Protein 6YK4 (pdb70)

Organism: Rattus norvegicus (NCBI:txid10116)

B-factor: mean 12.39, std 8.02, range [4.72, 48.25]

InterPro domains:
  IPR001320 Ionotropic glutamate receptor, C-terminal [PF00060] (544-824)
  IPR001320 Ionotropic glutamate receptor, C-terminal [SM00079] (415-790)
  IPR001508 Ionotropic glutamate receptor, metazoa [PR00177] (459-487)
  IPR001508 Ionotropic glutamate receptor, metazoa [PR00177] (621-648)
  IPR001508 Ionotropic glutamate receptor, metazoa [PR00177] (813-837)
  IPR001828 Receptor, ligand binding region [PF01094] (56-380)
  IPR015683 Ionotropic glutamate receptor [PTHR18966] (45-846)
  IPR019594 Ionotropic glutamate receptor, L-glutamate and glycine-binding domain [PF10613] (414-529)
  IPR019594 Ionotropic glutamate receptor, L-glutamate and glycine-binding domain [SM00918] (425-490)
  IPR028082 Periplasmic binding protein-like I [SSF53822] (23-390)

GO terms:
  GO:0042802 identical protein binding (F, IPI)
  GO:0005515 protein binding (F, IPI)
  GO:0032279 asymmetric synapse (C, IDA)
  GO:0043025 neuronal cell body (C, IDA)
  GO:0014069 postsynaptic density (C, IDA)
  GO:0030425 dendrite (C, IDA)
  GO:0001540 amyloid-beta binding (F, IPI)
  GO:0099094 ligand-gated monoatomic cation channel activity (F, IDA)
  GO:0004970 glutamate-gated receptor activity (F, IDA)
  GO:0004971 AMPA glutamate receptor activity (F, IDA)
  GO:0005230 extracellular ligand-gated monoatomic ion channel activity (F, IDA)
  GO:0005886 plasma membrane (C, IDA)
  GO:0032281 AMPA glutamate receptor complex (C, IDA)
  GO:0015277 kainate selective glutamate receptor activity (F, IDA)
  GO:0051262 protein tetramerization (P, IDA)
  GO:0022849 glutamate-gated calcium ion channel activity (F, IDA)
  GO:0098793 presynapse (C, IDA)
  GO:0106033 spine synapse (C, IDA)
  GO:0032590 dendrite membrane (C, IDA)
  GO:0032839 dendrite cytoplasm (C, IDA)

Secondary structure (DSSP, 8-state):
-----EEEEE--BTTTBEE-TTGGG--GGGGEESHHHHHHHHHHHHHT--EEEEE-TT-----B-TTT--B-HHHHHHHTTS-SEE-SS-B--HHHHTTEEEPSPSEEE-EEEEEETT-S--SHHHHHT-SSSEEE-BSSSHHHHHHHH--SHHHHHHHHHHHH-SS---BSSHHHHHHHHHHTTTSEEEEEEHHHHHHHHTSTT--EEEES--S--EEE--EEETT-THHHHHHHHHHHHHHTTHHHHHHHHHHTTT-SS--

Sequence (263 aa):
GANKTVVVTTIILEESPYYVMMMMKKNHEMLEGNERYEGYCVDLAAEEIIAKHHCGFKYKLTIVGDGKKYGARRDADTKIWNGMVGELVYGKADIAIAPLTITLLVREEVIIDFSKKPPFMMSSLLGISIMIKKKGTPIESAEDLSKQTEIAYGTLDSGSTKEEFFRRSKIIAVVFDKMWTYMMRSAEPSVFVRTTAEEGVARVRKKSKGKYAYLLLESTTMNEYIEEQRKPCDTMMKVGGNLDSSKGYGIATPKGSSSLGNAVVNLAVLKKLNEQGLLDKLLKNKWWYDKGECGS

Nearest PDB structures (foldseek):
  2anj-assembly1_A-2  TM=1.000E+00  e=9.556E-56  Rattus norvegicus
  1mqh-assembly1_A-2  TM=9.993E-01  e=1.882E-55  Rattus norvegicus
  6hcc-assembly1_A  TM=9.899E-01  e=7.944E-56  Rattus norvegicus
  5jei-assembly1_A  TM=9.919E-01  e=1.081E-55  Rattus norvegicus
  3b6w-assembly2_B  TM=9.845E-01  e=3.706E-55  Rattus norvegicus

Radius of gyration: 18.83 Å; Cα contacts (8 Å, |Δi|>4): 538; chains: 1; bounding box: 51×46×57 Å

Structure (mmCIF, N/CA/C/O backbone):
data_6YK4
#
_entry.id   6YK4
#
_cell.length_a   59.213
_cell.length_b   96.542
_cell.length_c   48.543
_cell.angle_alpha   90.000
_cell.angle_beta   90.000
_cell.angle_gamma   90.000
#
_symmetry.space_group_name_H-M   'P 21 21 2'
#
loop_
_entity.id
_entity.type
_entity.pdbx_description
1 polymer 'Glutamate receptor 2,Glutamate receptor 2'
2 non-polymer 'SULFATE ION'
3 non-polymer GLYCEROL
4 non-polymer 'LITHIUM ION'
5 non-polymer '(2~{S})-2-azanyl-3-[6-methyl-2,4-bis(oxidanylidene)-5,7-dihydropyrrolo[3,4-d]pyrimidin-1-yl]propanoic acid'
6 non-polymer 'CHLORIDE ION'
7 water water
#
loop_
_atom_site.group_PDB
_atom_site.id
_atom_site.type_symbol
_atom_site.label_atom_id
_atom_site.label_alt_id
_atom_site.label_comp_id
_atom_site.label_asym_id
_atom_site.label_entity_id
_atom_site.label_seq_id
_atom_site.pdbx_PDB_ins_code
_atom_site.Cartn_x
_atom_site.Cartn_y
_atom_site.Cartn_z
_atom_site.occupancy
_atom_site.B_iso_or_equiv
_atom_site.auth_seq_id
_atom_site.auth_comp_id
_atom_site.auth_asym_id
_atom_site.auth_atom_id
_atom_site.pdbx_PDB_model_num
ATOM 1 N N . GLY A 1 1 ? -12.095 -0.827 -55.268 1.00 21.71 1 GLY A N 1
ATOM 2 C CA . GLY A 1 1 ? -10.677 -0.433 -55.058 1.00 19.23 1 GLY A CA 1
ATOM 3 C C . GLY A 1 1 ? -10.061 -1.105 -53.855 1.00 17.60 1 GLY A C 1
ATOM 4 O O . GLY A 1 1 ? -10.709 -1.869 -53.146 1.00 18.40 1 GLY A O 1
ATOM 5 N N . ALA A 1 2 ? -8.788 -0.813 -53.629 1.00 17.27 2 ALA A N 1
ATOM 6 C CA . ALA A 1 2 ? -8.076 -1.391 -52.505 1.00 17.55 2 ALA A CA 1
ATOM 7 C C . ALA A 1 2 ? -8.608 -0.858 -51.179 1.00 16.17 2 ALA A C 1
ATOM 8 O O . ALA A 1 2 ? -9.115 0.266 -51.082 1.00 16.31 2 ALA A O 1
ATOM 10 N N . ASN A 1 3 ? -8.460 -1.677 -50.143 1.00 17.30 3 ASN A N 1
ATOM 11 C CA . ASN A 1 3 ? -8.745 -1.232 -48.791 1.00 17.92 3 ASN A CA 1
ATOM 12 C C . ASN A 1 3 ? -7.927 0.010 -48.466 1.00 15.68 3 ASN A C 1
ATOM 13 O O . ASN A 1 3 ? -6.767 0.134 -48.879 1.00 17.32 3 ASN A O 1
ATOM 18 N N . LYS A 1 4 ? -8.521 0.909 -47.687 1.00 14.71 4 LYS A N 1
ATOM 19 C CA . LYS A 1 4 ? -7.838 2.093 -47.193 1.00 14.64 4 LYS A CA 1
ATOM 20 C C . LYS A 1 4 ? -7.931 2.138 -45.675 1.00 13.66 4 LYS A C 1
ATOM 21 O O . LYS A 1 4 ? -8.884 1.626 -45.083 1.00 16.03 4 LYS A O 1
ATOM 27 N N . THR A 1 5 ? -6.955 2.790 -45.052 1.00 11.71 5 THR A N 1
ATOM 28 C CA . THR A 1 5 ? -6.989 2.992 -43.611 1.00 10.61 5 THR A CA 1
ATOM 29 C C . THR A 1 5 ? -8.238 3.782 -43.238 1.00 9.32 5 THR A C 1
ATOM 30 O O . THR A 1 5 ? -8.562 4.796 -43.854 1.00 10.69 5 THR A O 1
ATOM 34 N N . VAL A 1 6 ? -8.930 3.312 -42.216 1.00 8.01 6 VAL A N 1
ATOM 35 C CA . VAL A 1 6 ? -10.168 3.916 -41.738 1.00 7.62 6 VAL A CA 1
ATOM 36 C C . VAL A 1 6 ? -9.825 5.092 -40.831 1.00 6.88 6 VAL A C 1
ATOM 37 O O . VAL A 1 6 ? -9.057 4.945 -39.874 1.00 7.98 6 VAL A O 1
ATOM 41 N N . VAL A 1 7 ? -10.420 6.248 -41.100 1.00 6.56 7 VAL A N 1
ATOM 42 C CA . VAL A 1 7 ? -10.209 7.442 -40.286 1.00 6.26 7 VAL A CA 1
ATOM 43 C C . VAL A 1 7 ? -11.258 7.453 -39.178 1.00 5.88 7 VAL A C 1
ATOM 44 O O . VAL A 1 7 ? -12.462 7.555 -39.442 1.00 6.27 7 VAL A O 1
ATOM 48 N N . VAL A 1 8 ? -10.799 7.339 -37.940 1.00 5.53 8 VAL A N 1
ATOM 49 C CA . VAL A 1 8 ? -11.662 7.366 -36.763 1.00 5.68 8 VAL A CA 1
ATOM 50 C C . VAL A 1 8 ? -11.612 8.768 -36.179 1.00 5.94 8 VAL A C 1
ATOM 51 O O . VAL A 1 8 ? -10.523 9.329 -36.006 1.00 7.35 8 VAL A O 1
ATOM 55 N N . THR A 1 9 ? -12.772 9.349 -35.900 1.00 5.53 9 THR A N 1
ATOM 56 C CA . THR A 1 9 ? -12.847 10.565 -35.116 1.00 5.73 9 THR A CA 1
ATOM 57 C C . THR A 1 9 ? -13.289 10.237 -33.695 1.00 5.52 9 THR A C 1
ATOM 58 O O . THR A 1 9 ? -14.168 9.394 -33.474 1.00 5.89 9 THR A O 1
ATOM 62 N N . THR A 1 10 ? -12.644 10.895 -32.740 1.00 5.40 10 THR A N 1
ATOM 63 C CA . THR A 1 10 ? -12.951 10.736 -31.328 1.00 5.79 10 THR A CA 1
ATOM 64 C C . THR A 1 10 ? -12.640 12.047 -30.619 1.00 5.82 10 THR A C 1
ATOM 65 O O . THR A 1 10 ? -12.253 13.038 -31.246 1.00 6.63 10 THR A O 1
ATOM 69 N N A ILE A 1 11 ? -12.768 12.052 -29.299 0.61 6.54 11 ILE A N 1
ATOM 70 N N B ILE A 1 11 ? -12.884 12.026 -29.307 0.39 6.43 11 ILE A N 1
ATOM 71 C CA A ILE A 1 11 ? -12.602 13.283 -28.533 0.61 6.75 11 ILE A CA 1
ATOM 72 C CA B ILE A 1 11 ? -12.661 13.154 -28.422 0.39 6.67 11 ILE A CA 1
ATOM 73 C C A ILE A 1 11 ? -11.847 12.954 -27.256 0.61 5.80 11 ILE A C 1
ATOM 74 C C B ILE A 1 11 ? -11.438 12.866 -27.553 0.39 6.33 11 ILE A C 1
ATOM 75 O O A ILE A 1 11 ? -11.983 11.872 -26.695 0.61 6.46 11 ILE A O 1
ATOM 76 O O B ILE A 1 11 ? -10.872 11.766 -27.569 0.39 7.27 11 ILE A O 1
ATOM 85 N N . LEU A 1 12 ? -11.011 13.888 -26.814 1.00 6.05 12 LEU A N 1
ATOM 86 C CA . LEU A 1 12 ? -10.167 13.694 -25.641 1.00 6.82 12 LEU A CA 1
ATOM 87 C C . LEU A 1 12 ? -11.002 13.961 -24.393 1.00 7.92 12 LEU A C 1
ATOM 88 O O . LEU A 1 12 ? -11.419 15.097 -24.148 1.00 10.94 12 LEU A O 1
ATOM 93 N N . GLU A 1 13 ? -11.243 12.925 -23.608 1.00 7.70 13 GLU A N 1
ATOM 94 C CA A GLU A 1 13 ? -12.016 13.022 -22.376 0.56 8.08 13 GLU A CA 1
ATOM 95 C CA B GLU A 1 13 ? -11.997 13.035 -22.368 0.44 8.62 13 GLU A CA 1
ATOM 96 C C . GLU A 1 13 ? -11.750 11.765 -21.572 1.00 7.72 13 GLU A C 1
ATOM 97 O O . GLU A 1 13 ? -12.021 10.668 -22.059 1.00 7.62 13 GLU A O 1
ATOM 108 N N . SER A 1 14 ? -11.246 11.903 -20.349 1.00 8.10 14 SER A N 1
ATOM 109 C CA . SER A 1 14 ? -11.023 10.741 -19.508 1.00 7.63 14 SER A CA 1
ATOM 110 C C . SER A 1 14 ? -12.365 10.164 -19.063 1.00 7.20 14 SER A C 1
ATOM 111 O O . SER A 1 14 ? -13.287 10.916 -18.758 1.00 8.53 14 SER A O 1
ATOM 114 N N . PRO A 1 15 ? -12.501 8.833 -18.968 1.00 6.52 15 PRO A N 1
ATOM 115 C CA . PRO A 1 15 ? -11.510 7.789 -19.226 1.00 6.45 15 PRO A CA 1
ATOM 116 C C . PRO A 1 15 ? -11.626 7.186 -20.637 1.00 5.97 15 PRO A C 1
ATOM 117 O O . PRO A 1 15 ? -11.111 6.106 -20.875 1.00 6.90 15 PRO A O 1
ATOM 121 N N . TYR A 1 16 ? -12.314 7.888 -21.540 1.00 5.76 16 TYR A N 1
ATOM 122 C CA A TYR A 1 16 ? -12.563 7.376 -22.887 0.56 5.71 16 TYR A CA 1
ATOM 123 C CA B TYR A 1 16 ? -12.562 7.367 -22.882 0.44 5.82 16 TYR A CA 1
ATOM 124 C C . TYR A 1 16 ? -11.323 7.440 -23.770 1.00 5.56 16 TYR A C 1
ATOM 125 O O . TYR A 1 16 ? -10.963 6.446 -24.413 1.00 5.91 16 TYR A O 1
ATOM 142 N N . VAL A 1 17 ? -10.698 8.611 -23.854 1.00 5.94 17 VAL A N 1
ATOM 143 C CA . VAL A 1 17 ? -9.512 8.825 -24.676 1.00 6.06 17 VAL A CA 1
ATOM 144 C C . VAL A 1 17 ? -8.643 9.844 -23.958 1.00 6.58 17 VAL A C 1
ATOM 145 O O . VAL A 1 17 ? -9.109 10.935 -23.612 1.00 7.41 17 VAL A O 1
ATOM 149 N N . MET A 1 18 ? -7.387 9.476 -23.733 1.00 6.73 18 MET A N 1
ATOM 150 C CA A MET A 1 18 ? -6.421 10.322 -23.060 0.59 7.59 18 MET A CA 1
ATOM 151 C CA B MET A 1 18 ? -6.420 10.314 -23.046 0.41 7.33 18 MET A CA 1
ATOM 152 C C . MET A 1 18 ? -5.084 10.150 -23.752 1.00 7.27 18 MET A C 1
ATOM 153 O O . MET A 1 18 ? -4.764 9.070 -24.238 1.00 8.51 18 MET A O 1
ATOM 162 N N . MET A 1 19 ? -4.296 11.210 -23.789 1.00 8.02 19 MET A N 1
ATOM 163 C CA A MET A 1 19 ? -2.894 11.096 -24.165 0.17 9.62 19 MET A CA 1
ATOM 164 C CA B MET A 1 19 ? -2.914 11.034 -24.213 0.83 8.60 19 MET A CA 1
ATOM 165 C C . MET A 1 19 ? -2.161 10.355 -23.062 1.00 9.39 19 MET A C 1
ATOM 166 O O . MET A 1 19 ? -2.259 10.752 -21.900 1.00 10.68 19 MET A O 1
ATOM 175 N N . LYS A 1 20 ? -1.421 9.297 -23.392 1.00 8.94 20 LYS A N 1
ATOM 176 C CA . LYS A 1 20 ? -0.630 8.610 -22.377 1.00 9.29 20 LYS A CA 1
ATOM 177 C C . LYS A 1 20 ? 0.372 9.570 -21.744 1.00 10.84 20 LYS A C 1
ATOM 178 O O . LYS A 1 20 ? 0.830 10.524 -22.375 1.00 11.55 20 LYS A O 1
ATOM 184 N N . LYS A 1 21 ? 0.743 9.291 -20.491 1.00 12.90 21 LYS A N 1
ATOM 185 C CA . LYS A 1 21 ? 1.673 10.169 -19.795 1.00 14.85 21 LYS A CA 1
ATOM 186 C C . LYS A 1 21 ? 2.948 10.336 -20.596 1.00 14.88 21 LYS A C 1
ATOM 187 O O . LYS A 1 21 ? 3.544 11.419 -20.620 1.00 16.77 21 LYS A O 1
ATOM 190 N N . ASN A 1 22 ? 3.394 9.259 -21.242 1.00 13.00 22 ASN A N 1
ATOM 191 C CA . ASN A 1 22 ? 4.615 9.270 -22.032 1.00 13.66 22 ASN A CA 1
ATOM 192 C C . ASN A 1 22 ? 4.354 9.475 -23.521 1.00 12.46 22 ASN A C 1
ATOM 193 O O . ASN A 1 22 ? 5.174 9.067 -24.349 1.00 12.78 22 ASN A O 1
ATOM 198 N N . HIS A 1 23 ? 3.267 10.167 -23.881 1.00 11.90 23 HIS A N 1
ATOM 199 C CA . HIS A 1 23 ? 2.890 10.270 -25.284 1.00 10.86 23 HIS A CA 1
ATOM 200 C C . HIS A 1 23 ? 3.967 10.892 -26.156 1.00 10.55 23 HIS A C 1
ATOM 201 O O . HIS A 1 23 ? 4.058 10.549 -27.340 1.00 10.60 23 HIS A O 1
ATOM 208 N N . GLU A 1 24 ? 4.778 11.808 -25.619 1.00 11.80 24 GLU A N 1
ATOM 209 C CA . GLU A 1 24 ? 5.778 12.467 -26.450 1.00 13.64 24 GLU A CA 1
ATOM 210 C C . GLU A 1 24 ? 6.804 11.484 -27.000 1.00 12.37 24 GLU A C 1
ATOM 211 O O . GLU A 1 24 ? 7.439 11.771 -28.023 1.00 14.00 24 GLU A O 1
ATOM 217 N N . MET A 1 25 ? 7.000 10.345 -26.326 1.00 12.01 25 MET A N 1
ATOM 218 C CA . MET A 1 25 ? 7.915 9.308 -26.776 1.00 12.72 25 MET A CA 1
ATOM 219 C C . MET A 1 25 ? 7.318 8.416 -27.846 1.00 10.30 25 MET A C 1
ATOM 220 O O . MET A 1 25 ? 8.053 7.628 -28.444 1.00 11.47 25 MET A O 1
ATOM 225 N N . LEU A 1 26 ? 6.013 8.502 -28.064 1.00 9.45 26 LEU A N 1
ATOM 226 C CA . LEU A 1 26 ? 5.257 7.540 -28.848 1.00 8.95 26 LEU A CA 1
ATOM 227 C C . LEU A 1 26 ? 4.803 8.180 -30.151 1.00 8.73 26 LEU A C 1
ATOM 228 O O . LEU A 1 26 ? 4.960 9.378 -30.362 1.00 11.32 26 LEU A O 1
ATOM 233 N N . GLU A 1 27 ? 4.206 7.370 -31.023 1.00 10.06 27 GLU A N 1
ATOM 234 C CA . GLU A 1 27 ? 3.626 7.907 -32.250 1.00 10.12 27 GLU A CA 1
ATOM 235 C C . GLU A 1 27 ? 2.359 7.140 -32.641 1.00 8.97 27 GLU A C 1
ATOM 236 O O . GLU A 1 27 ? 2.103 6.016 -32.204 1.00 10.38 27 GLU A O 1
ATOM 242 N N . GLY A 1 28 ? 1.553 7.785 -33.470 1.00 8.15 28 GLY A N 1
ATOM 243 C CA . GLY A 1 28 ? 0.375 7.146 -34.013 1.00 8.02 28 GLY A CA 1
ATOM 244 C C . GLY A 1 28 ? -0.667 6.828 -32.954 1.00 7.22 28 GLY A C 1
ATOM 245 O O . GLY A 1 28 ? -0.825 7.524 -31.946 1.00 7.20 28 GLY A O 1
ATOM 246 N N . ASN A 1 29 ? -1.396 5.744 -33.191 1.00 7.09 29 ASN A N 1
ATOM 247 C CA . ASN A 1 29 ? -2.478 5.391 -32.281 1.00 6.77 29 ASN A CA 1
ATOM 248 C C . ASN A 1 29 ? -1.974 5.089 -30.882 1.00 7.40 29 ASN A C 1
ATOM 249 O O . ASN A 1 29 ? -2.718 5.236 -29.908 1.00 8.38 29 ASN A O 1
ATOM 254 N N . GLU A 1 30 ? -0.717 4.664 -30.765 1.00 7.33 30 GLU A N 1
ATOM 255 C CA . GLU A 1 30 ? -0.127 4.297 -29.488 1.00 8.31 30 GLU A CA 1
ATOM 256 C C . GLU A 1 30 ? 0.032 5.475 -28.542 1.00 6.78 30 GLU A C 1
ATOM 257 O O . GLU A 1 30 ? 0.284 5.245 -27.358 1.00 7.96 30 GLU A O 1
ATOM 263 N N . ARG A 1 31 ? -0.126 6.717 -29.013 1.00 6.51 31 ARG A N 1
ATOM 264 C CA . ARG A 1 31 ? -0.076 7.857 -28.117 1.00 6.67 31 ARG A CA 1
ATOM 265 C C . ARG A 1 31 ? -1.245 7.890 -27.143 1.00 6.67 31 ARG A C 1
ATOM 266 O O . ARG A 1 31 ? -1.157 8.575 -26.124 1.00 7.87 31 ARG A O 1
ATOM 274 N N . TYR A 1 32 ? -2.349 7.214 -27.460 1.00 6.45 32 TYR A N 1
ATOM 275 C CA . TYR A 1 32 ? -3.604 7.358 -26.739 1.00 6.50 32 TYR A CA 1
ATOM 276 C C . TYR A 1 32 ? -3.928 6.102 -25.944 1.00 6.49 32 TYR A C 1
ATOM 277 O O . TYR A 1 32 ? -3.515 4.996 -26.294 1.00 6.98 32 TYR A O 1
ATOM 286 N N . GLU A 1 33 ? -4.712 6.284 -24.886 1.00 6.37 33 GLU A N 1
ATOM 287 C CA . GLU A 1 33 ? -5.224 5.174 -24.099 1.00 6.78 33 GLU A CA 1
ATOM 288 C C . GLU A 1 33 ? -6.628 5.513 -23.618 1.00 6.13 33 GLU A C 1
ATOM 289 O O . GLU A 1 33 ? -7.036 6.672 -23.599 1.00 7.54 33 GLU A O 1
ATOM 295 N N . GLY A 1 34 ? -7.358 4.483 -23.202 1.00 6.05 34 GLY A N 1
ATOM 296 C CA . GLY A 1 34 ? -8.666 4.656 -22.612 1.00 6.12 34 GLY A CA 1
ATOM 297 C C . GLY A 1 34 ? -9.686 3.670 -23.136 1.00 5.54 34 GLY A C 1
ATOM 298 O O . GLY A 1 34 ? -9.407 2.852 -24.018 1.00 5.80 34 GLY A O 1
ATOM 299 N N . TYR A 1 35 ? -10.901 3.788 -22.608 1.00 5.42 35 TYR A N 1
ATOM 300 C CA . TYR A 1 35 ? -11.990 2.893 -22.973 1.00 5.43 35 TYR A CA 1
ATOM 301 C C . TYR A 1 35 ? -12.241 2.891 -24.475 1.00 5.33 35 TYR A C 1
ATOM 302 O O . TYR A 1 35 ? -12.377 1.823 -25.081 1.00 5.73 35 TYR A O 1
ATOM 311 N N . CYS A 1 36 ? -12.374 4.078 -25.084 1.00 5.57 36 CYS A N 1
ATOM 312 C CA . CYS A 1 36 ? -12.689 4.130 -26.510 1.00 5.73 36 CYS A CA 1
ATOM 313 C C . CYS A 1 36 ? -11.503 3.729 -27.378 1.00 5.92 36 CYS A C 1
ATOM 314 O O . CYS A 1 36 ? -11.691 3.239 -28.498 1.00 6.13 36 CYS A O 1
ATOM 317 N N . VAL A 1 37 ? -10.283 3.948 -26.888 1.00 5.95 37 VAL A N 1
ATOM 318 C CA . VAL A 1 37 ? -9.087 3.471 -27.582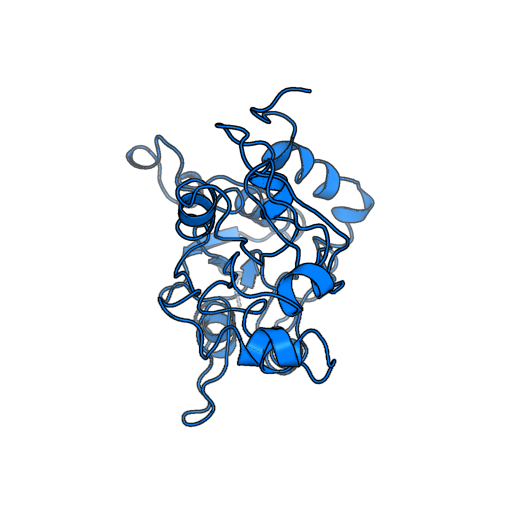 1.00 6.09 37 VAL A CA 1
ATOM 319 C C . VAL A 1 37 ? -9.094 1.952 -27.639 1.00 5.72 37 VAL A C 1
ATOM 320 O O . VAL A 1 37 ? -8.870 1.337 -28.692 1.00 6.48 37 VAL A O 1
ATOM 324 N N . ASP A 1 38 ? -9.387 1.322 -26.504 1.00 5.93 38 ASP A N 1
ATOM 325 C CA . ASP A 1 38 ? -9.465 -0.130 -26.462 1.00 5.93 38 ASP A CA 1
ATOM 326 C C . ASP A 1 38 ? -10.633 -0.644 -27.303 1.00 6.18 38 ASP A C 1
ATOM 327 O O . ASP A 1 38 ? -10.511 -1.668 -27.985 1.00 6.61 38 ASP A O 1
ATOM 332 N N . LEU A 1 39 ? -11.775 0.044 -27.258 1.00 5.82 39 LEU A N 1
ATOM 333 C CA . LEU A 1 39 ? -12.935 -0.363 -28.047 1.00 5.87 39 LEU A CA 1
ATOM 334 C C . LEU A 1 39 ? -12.633 -0.276 -29.537 1.00 6.22 39 LEU A C 1
ATOM 335 O O . LEU A 1 39 ? -12.958 -1.192 -30.301 1.00 6.38 39 LEU A O 1
ATOM 340 N N . ALA A 1 40 ? -11.994 0.814 -29.967 1.00 5.90 40 ALA A N 1
ATOM 341 C CA . ALA A 1 40 ? -11.621 0.947 -31.373 1.00 6.19 40 ALA A CA 1
ATOM 342 C C . ALA A 1 40 ? -10.757 -0.223 -31.819 1.00 6.28 40 ALA A C 1
ATOM 343 O O . ALA A 1 40 ? -10.962 -0.786 -32.902 1.00 6.84 40 ALA A O 1
ATOM 345 N N . ALA A 1 41 ? -9.776 -0.593 -30.998 1.00 6.27 41 ALA A N 1
ATOM 346 C CA . ALA A 1 41 ? -8.890 -1.693 -31.353 1.00 6.77 41 ALA A CA 1
ATOM 347 C C . ALA A 1 41 ? -9.652 -3.010 -31.446 1.00 7.09 41 ALA A C 1
ATOM 348 O O . ALA A 1 41 ? -9.392 -3.820 -32.345 1.00 8.07 41 ALA A O 1
ATOM 350 N N A GLU A 1 42 ? -10.588 -3.251 -30.531 0.49 7.17 42 GLU A N 1
ATOM 351 N N B GLU A 1 42 ? -10.611 -3.234 -30.529 0.51 7.17 42 GLU A N 1
ATOM 352 C CA A GLU A 1 42 ? -11.367 -4.481 -30.596 0.49 7.97 42 GLU A CA 1
ATOM 353 C CA B GLU A 1 42 ? -11.386 -4.476 -30.532 0.51 7.90 42 GLU A CA 1
ATOM 354 C C A GLU A 1 42 ? -12.225 -4.512 -31.846 0.49 8.42 42 GLU A C 1
ATOM 355 C C B GLU A 1 42 ? -12.317 -4.543 -31.744 0.51 8.54 42 GLU A C 1
ATOM 356 O O A GLU A 1 42 ? -12.293 -5.525 -32.552 0.49 9.98 42 GLU A O 1
ATOM 357 O O B GLU A 1 42 ? -12.508 -5.613 -32.332 0.51 9.36 42 GLU A O 1
ATOM 368 N N . ILE A 1 43 ? -12.914 -3.411 -32.125 1.00 7.70 43 ILE A N 1
ATOM 369 C CA A ILE A 1 43 ? -13.753 -3.359 -33.315 0.74 8.44 43 ILE A CA 1
ATOM 370 C CA B ILE A 1 43 ? -13.754 -3.363 -33.316 0.26 8.56 43 ILE A CA 1
ATOM 371 C C . ILE A 1 43 ? -12.922 -3.616 -34.569 1.00 8.77 43 ILE A C 1
ATOM 372 O O . ILE A 1 43 ? -13.316 -4.397 -35.442 1.00 9.78 43 ILE A O 1
ATOM 381 N N . ALA A 1 44 ? -11.766 -2.949 -34.682 1.00 8.23 44 ALA A N 1
ATOM 382 C CA . ALA A 1 44 ? -10.906 -3.118 -35.850 1.00 8.63 44 ALA A CA 1
ATOM 383 C C . ALA A 1 44 ? -10.415 -4.548 -35.971 1.00 8.75 44 ALA A C 1
ATOM 384 O O . ALA A 1 44 ? -10.284 -5.074 -37.081 1.00 10.04 44 ALA A O 1
ATOM 386 N N . LYS A 1 45 ? -10.108 -5.181 -34.839 1.00 8.90 45 LYS A N 1
ATOM 387 C CA . LYS A 1 45 ? -9.642 -6.559 -34.851 1.00 9.60 45 LYS A CA 1
ATOM 388 C C . LYS A 1 45 ? -10.737 -7.473 -35.376 1.00 10.68 45 LYS A C 1
ATOM 389 O O . LYS A 1 45 ? -10.496 -8.338 -36.230 1.00 12.18 45 LYS A O 1
ATOM 395 N N . HIS A 1 46 ? -11.960 -7.273 -34.904 1.00 10.59 46 HIS A N 1
ATOM 396 C CA A HIS A 1 46 ? -13.061 -8.119 -35.342 0.49 11.17 46 HIS A CA 1
ATOM 397 C CA B HIS A 1 46 ? -13.049 -8.135 -35.338 0.51 12.00 46 HIS A CA 1
ATOM 398 C C . HIS A 1 46 ? -13.384 -7.915 -36.809 1.00 11.91 46 HIS A C 1
ATOM 399 O O . HIS A 1 46 ? -13.663 -8.877 -37.525 1.00 15.25 46 HIS A O 1
ATOM 412 N N . CYS A 1 47 ? -13.339 -6.668 -37.278 1.00 11.54 47 CYS A N 1
ATOM 413 C CA . CYS A 1 47 ? -13.735 -6.338 -38.641 1.00 12.08 47 CYS A CA 1
ATOM 414 C C . CYS A 1 47 ? -12.600 -6.463 -39.646 1.00 12.99 47 CYS A C 1
ATOM 415 O O . CYS A 1 47 ? -12.863 -6.517 -40.853 1.00 15.79 47 CYS A O 1
ATOM 418 N N . GLY A 1 48 ? -11.355 -6.518 -39.187 1.00 12.19 48 GLY A N 1
ATOM 419 C CA . GLY A 1 48 ? -10.221 -6.655 -40.074 1.00 12.84 48 GLY A CA 1
ATOM 420 C C . GLY A 1 48 ? -9.832 -5.407 -40.832 1.00 12.41 48 GLY A C 1
ATOM 421 O O . GLY A 1 48 ? -9.445 -5.499 -41.998 1.00 16.86 48 GLY A O 1
ATOM 422 N N . PHE A 1 49 ? -9.871 -4.241 -40.200 1.00 10.15 49 PHE A N 1
ATOM 423 C CA . PHE A 1 49 ? -9.390 -3.031 -40.846 1.00 9.93 49 PHE A CA 1
ATOM 424 C C . PHE A 1 49 ? -8.269 -2.380 -40.045 1.00 9.00 49 PHE A C 1
ATOM 425 O O . PHE A 1 49 ? -8.147 -2.566 -38.831 1.00 10.11 49 PHE A O 1
ATOM 433 N N . LYS A 1 50 ? -7.445 -1.617 -40.762 1.00 9.31 50 LYS A N 1
ATOM 434 C CA . LYS A 1 50 ? -6.466 -0.717 -40.169 1.00 9.22 50 LYS A CA 1
ATOM 435 C C . LYS A 1 50 ? -7.113 0.651 -40.007 1.00 7.76 50 LYS A C 1
ATOM 436 O O . LYS A 1 50 ? -8.001 1.013 -40.778 1.00 8.08 50 LYS A O 1
ATOM 440 N N . TYR A 1 51 ? -6.661 1.413 -39.011 1.00 7.25 51 TYR A N 1
ATOM 441 C CA . TYR A 1 51 ? -7.319 2.675 -38.704 1.00 7.12 51 TYR A CA 1
ATOM 442 C C . TYR A 1 51 ? -6.340 3.673 -38.111 1.00 6.92 51 TYR A C 1
ATOM 443 O O . TYR A 1 51 ? -5.271 3.320 -37.605 1.00 7.69 51 TYR A O 1
ATOM 452 N N . LYS A 1 52 ? -6.763 4.934 -38.147 1.00 7.37 52 LYS A N 1
ATOM 453 C CA . LYS A 1 52 ? -6.025 6.058 -37.601 1.00 7.05 52 LYS A CA 1
ATOM 454 C C . LYS A 1 52 ? -6.954 6.826 -36.668 1.00 6.41 52 LYS A C 1
ATOM 455 O O . LYS A 1 52 ? -8.010 7.305 -37.097 1.00 7.11 52 LYS A O 1
ATOM 461 N N . LEU A 1 53 ? -6.543 6.973 -35.408 1.00 6.06 53 LEU A N 1
ATOM 462 C CA . LEU A 1 53 ? -7.272 7.796 -34.451 1.00 6.14 53 LEU A CA 1
ATOM 463 C C . LEU A 1 53 ? -6.957 9.269 -34.680 1.00 5.78 53 LEU A C 1
ATOM 464 O O . LEU A 1 53 ? -5.788 9.671 -34.677 1.00 7.67 53 LEU A O 1
ATOM 469 N N . THR A 1 54 ? -8.008 10.066 -34.844 1.00 5.91 54 THR A N 1
ATOM 470 C CA . THR A 1 54 ? -7.929 11.507 -34.994 1.00 6.33 54 THR A CA 1
ATOM 471 C C . THR A 1 54 ? -8.875 12.134 -33.978 1.00 5.93 54 THR A C 1
ATOM 472 O O . THR A 1 54 ? -9.864 11.520 -33.559 1.00 6.94 54 THR A O 1
ATOM 476 N N . ILE A 1 55 ? -8.573 13.370 -33.601 1.00 6.31 55 ILE A N 1
ATOM 477 C CA . ILE A 1 55 ? -9.345 14.094 -32.604 1.00 6.21 55 ILE A CA 1
ATOM 478 C C . ILE A 1 55 ? -10.197 15.141 -33.310 1.00 6.41 55 ILE A C 1
ATOM 479 O O . ILE A 1 55 ? -9.683 15.961 -34.082 1.00 7.13 55 ILE A O 1
ATOM 484 N N . VAL A 1 56 ? -11.500 15.117 -33.028 1.00 6.45 56 VAL A N 1
ATOM 485 C CA . VAL A 1 56 ? -12.453 15.997 -33.690 1.00 6.55 56 VAL A CA 1
ATOM 486 C C . VAL A 1 56 ? -11.998 17.442 -33.594 1.00 6.66 56 VAL A C 1
ATOM 487 O O . VAL A 1 56 ? -11.706 17.959 -32.514 1.00 6.66 56 VAL A O 1
ATOM 491 N N . GLY A 1 57 ? -11.992 18.126 -34.734 1.00 7.96 57 GLY A N 1
ATOM 492 C CA . GLY A 1 57 ? -11.385 19.439 -34.790 1.00 9.06 57 GLY A CA 1
ATOM 493 C C . GLY A 1 57 ? -12.042 20.465 -33.894 1.00 8.13 57 GLY A C 1
ATOM 494 O O . GLY A 1 57 ? -11.351 21.283 -33.290 1.00 10.18 57 GLY A O 1
ATOM 495 N N . ASP A 1 58 ? -13.375 20.451 -33.801 1.00 7.53 58 ASP A N 1
ATOM 496 C CA . ASP A 1 58 ? -14.103 21.485 -33.076 1.00 7.90 58 ASP A CA 1
ATOM 497 C C . ASP A 1 58 ? -14.480 21.092 -31.654 1.00 7.65 58 ASP A C 1
ATOM 498 O O . ASP A 1 58 ? -15.123 21.883 -30.966 1.00 8.81 58 ASP A O 1
ATOM 503 N N . GLY A 1 59 ? -14.096 19.902 -31.200 1.00 7.14 59 GLY A N 1
ATOM 504 C CA . GLY A 1 59 ? -14.338 19.497 -29.832 1.00 7.76 59 GLY A CA 1
ATOM 505 C C . GLY A 1 59 ? -15.772 19.196 -29.471 1.00 7.63 59 GLY A C 1
ATOM 506 O O . GLY A 1 59 ? -16.090 19.138 -28.281 1.00 11.08 59 GLY A O 1
ATOM 507 N N A LYS A 1 60 ? -16.650 19.001 -30.451 0.54 5.81 60 LYS A N 1
ATOM 508 N N B LYS A 1 60 ? -16.635 18.975 -30.451 0.46 6.79 60 LYS A N 1
ATOM 509 C CA A LYS A 1 60 ? -18.072 18.823 -30.200 0.54 5.46 60 LYS A CA 1
ATOM 510 C CA B LYS A 1 60 ? -18.060 18.813 -30.213 0.46 6.91 60 LYS A CA 1
ATOM 511 C C A LYS A 1 60 ? -18.561 17.447 -30.636 0.54 5.17 60 LYS A C 1
ATOM 512 C C B LYS A 1 60 ? -18.525 17.409 -30.579 0.46 5.64 60 LYS A C 1
ATOM 513 O O A LYS A 1 60 ? -17.918 16.734 -31.415 0.54 5.14 60 LYS A O 1
ATOM 514 O O B LYS A 1 60 ? -17.833 16.637 -31.247 0.46 5.46 60 LYS A O 1
ATOM 525 N N . TYR A 1 61 ? -19.729 17.086 -30.107 1.00 5.58 61 TYR A N 1
ATOM 526 C CA . TYR A 1 61 ? -20.358 15.787 -30.331 1.00 5.37 61 TYR A CA 1
ATOM 527 C C . TYR A 1 61 ? -21.165 15.808 -31.626 1.00 5.03 61 TYR A C 1
ATOM 528 O O . TYR A 1 61 ? -20.840 15.074 -32.558 1.00 6.09 61 TYR A O 1
ATOM 537 N N . GLY A 1 62 ? -22.171 16.674 -31.724 1.00 6.04 62 GLY A N 1
ATOM 538 C CA . GLY A 1 62 ? -22.829 16.870 -33.001 1.00 6.78 62 GLY A CA 1
ATOM 539 C C . GLY A 1 62 ? -24.204 17.478 -32.879 1.00 6.20 62 GLY A C 1
ATOM 540 O O . GLY A 1 62 ? -25.130 16.856 -32.341 1.00 7.14 62 GLY A O 1
ATOM 541 N N . ALA A 1 63 ? -24.356 18.662 -33.466 1.00 5.92 63 ALA A N 1
ATOM 542 C CA . ALA A 1 63 ? -25.621 19.370 -33.522 1.00 6.18 63 ALA A CA 1
ATOM 543 C C . ALA A 1 63 ? -25.680 20.135 -34.830 1.00 6.10 63 ALA A C 1
ATOM 544 O O . ALA A 1 63 ? -24.652 20.446 -35.443 1.00 6.91 63 ALA A O 1
ATOM 546 N N . ARG A 1 64 ? -26.906 20.476 -35.215 1.00 6.98 64 ARG A N 1
ATOM 547 C CA A ARG A 1 64 ? -27.158 21.176 -36.459 0.48 8.51 64 ARG A CA 1
ATOM 548 C CA B ARG A 1 64 ? -27.209 21.158 -36.469 0.52 7.46 64 ARG A CA 1
ATOM 549 C C . ARG A 1 64 ? -27.585 22.604 -36.163 1.00 8.60 64 ARG A C 1
ATOM 550 O O . ARG A 1 64 ? -28.540 22.851 -35.418 1.00 10.44 64 ARG A O 1
ATOM 565 N N . ASP A 1 65 ? -26.887 23.545 -36.772 1.00 9.24 65 ASP A N 1
ATOM 566 C CA . ASP A 1 65 ? -27.241 24.949 -36.627 1.00 11.05 65 ASP A CA 1
ATOM 567 C C . ASP A 1 65 ? -28.565 25.223 -37.330 1.00 12.35 65 ASP A C 1
ATOM 568 O O . ASP A 1 65 ? -28.742 24.871 -38.499 1.00 12.81 65 ASP A O 1
ATOM 573 N N . ALA A 1 66 ? -29.498 25.862 -36.615 1.00 15.18 66 ALA A N 1
ATOM 574 C CA . ALA A 1 66 ? -30.846 26.040 -37.139 1.00 18.15 66 ALA A CA 1
ATOM 575 C C . ALA A 1 66 ? -30.883 26.980 -38.333 1.00 19.19 66 ALA A C 1
ATOM 576 O O . ALA A 1 66 ? -31.801 26.883 -39.155 1.00 22.51 66 ALA A O 1
ATOM 578 N N . ASP A 1 67 ? -29.908 27.879 -38.445 1.00 19.10 67 ASP A N 1
ATOM 579 C CA . ASP A 1 67 ? -29.871 28.856 -39.525 1.00 20.46 67 ASP A CA 1
ATOM 580 C C . ASP A 1 67 ? -29.091 28.352 -40.734 1.00 18.72 67 ASP A C 1
ATOM 581 O O . ASP A 1 67 ? -29.576 28.426 -41.868 1.00 21.09 67 ASP A O 1
ATOM 586 N N . THR A 1 68 ? -27.887 27.834 -40.511 1.00 16.18 68 THR A N 1
ATOM 587 C CA . THR A 1 68 ? -27.044 27.417 -41.617 1.00 15.12 68 THR A CA 1
ATOM 588 C C . THR A 1 68 ? -27.298 25.977 -42.030 1.00 13.55 68 THR A C 1
ATOM 589 O O . THR A 1 68 ? -26.874 25.576 -43.121 1.00 14.44 68 THR A O 1
ATOM 593 N N . LYS A 1 69 ? -27.953 25.190 -41.174 1.00 12.81 69 LYS A N 1
ATOM 594 C CA . LYS A 1 69 ? -28.216 23.766 -41.379 1.00 12.59 69 LYS A CA 1
ATOM 595 C C . LYS A 1 69 ? -26.940 22.929 -41.339 1.00 10.33 69 LYS A C 1
ATOM 596 O O . LYS A 1 69 ? -26.972 21.749 -41.708 1.00 10.90 69 LYS A O 1
ATOM 600 N N . ILE A 1 70 ? -25.810 23.499 -40.862 1.00 9.53 70 ILE A N 1
ATOM 601 C CA . ILE A 1 70 ? -24.535 22.787 -40.823 1.00 8.63 70 ILE A CA 1
ATOM 602 C C . ILE A 1 70 ? -24.426 21.967 -39.544 1.00 7.97 70 ILE A C 1
ATOM 603 O O . ILE A 1 70 ? -24.734 22.449 -38.450 1.00 9.38 70 ILE A O 1
ATOM 608 N N . TRP A 1 71 ? -23.955 20.728 -39.686 1.00 6.40 71 TRP A N 1
ATOM 609 C CA . TRP A 1 71 ? -23.653 19.854 -38.564 1.00 6.05 71 TRP A CA 1
ATOM 610 C C . TRP A 1 71 ? -22.229 20.077 -38.074 1.00 5.99 71 TRP A C 1
ATOM 611 O O . TRP A 1 71 ? -21.282 20.081 -38.866 1.00 7.29 71 TRP A O 1
ATOM 622 N N . ASN A 1 72 ? -22.076 20.203 -36.760 1.00 5.64 72 ASN A N 1
ATOM 623 C CA . ASN A 1 72 ? -20.765 20.314 -36.140 1.00 5.61 72 ASN A CA 1
ATOM 624 C C . ASN A 1 72 ? -20.365 19.004 -35.467 1.00 5.14 72 ASN A C 1
ATOM 625 O O . ASN A 1 72 ? -21.048 17.978 -35.560 1.00 5.35 72 ASN A O 1
ATOM 630 N N . GLY A 1 73 ? -19.192 19.031 -34.832 1.00 5.52 73 GLY A N 1
ATOM 631 C CA . GLY A 1 73 ? -18.741 17.917 -34.031 1.00 5.31 73 GLY A CA 1
ATOM 632 C C . GLY A 1 73 ? -18.392 16.679 -34.844 1.00 4.81 73 GLY A C 1
ATOM 633 O O . GLY A 1 73 ? -18.159 16.712 -36.059 1.00 5.33 73 GLY A O 1
ATOM 634 N N . MET A 1 74 ? -18.343 15.561 -34.126 1.00 4.75 74 MET A N 1
ATOM 635 C CA . MET A 1 74 ? -18.054 14.276 -34.748 1.00 5.26 74 MET A CA 1
ATOM 636 C C . MET A 1 74 ? -19.132 13.895 -35.752 1.00 5.10 74 MET A C 1
ATOM 637 O O . MET A 1 74 ? -18.833 13.312 -36.800 1.00 5.44 74 MET A O 1
ATOM 642 N N . VAL A 1 75 ? -20.391 14.211 -35.452 1.00 5.26 75 VAL A N 1
ATOM 643 C CA . VAL A 1 75 ? -21.450 13.958 -36.422 1.00 5.36 75 VAL A CA 1
ATOM 644 C C . VAL A 1 75 ? -21.143 14.684 -37.725 1.00 5.24 75 VAL A C 1
ATOM 645 O O . VAL A 1 75 ? -21.223 14.101 -38.809 1.00 5.69 75 VAL A O 1
ATOM 649 N N . GLY A 1 76 ? -20.775 15.966 -37.630 1.00 5.47 76 GLY A N 1
ATOM 650 C CA . GLY A 1 76 ? -20.409 16.723 -38.812 1.00 5.78 76 GLY A CA 1
ATOM 651 C C . GLY A 1 76 ? -19.243 16.114 -39.570 1.00 5.40 76 GLY A C 1
ATOM 652 O O . GLY A 1 76 ? -19.258 16.057 -40.799 1.00 6.08 76 GLY A O 1
ATOM 653 N N . GLU A 1 77 ? -18.220 15.639 -38.859 1.00 5.43 77 GLU A N 1
ATOM 654 C CA . GLU A 1 77 ? -17.101 15.021 -39.563 1.00 5.72 77 GLU A CA 1
ATOM 655 C C . GLU A 1 77 ? -17.562 13.831 -40.395 1.00 5.62 77 GLU A C 1
ATOM 656 O O . GLU A 1 77 ? -17.045 13.598 -41.490 1.00 6.66 77 GLU A O 1
ATOM 662 N N . LEU A 1 78 ? -18.518 13.053 -39.892 1.00 5.15 78 LEU A N 1
ATOM 663 C CA . LEU A 1 78 ? -19.062 11.946 -40.669 1.00 5.25 78 LEU A CA 1
ATOM 664 C C . LEU A 1 78 ? -19.919 12.442 -41.832 1.00 5.52 78 LEU A C 1
ATOM 665 O O . LEU A 1 78 ? -19.786 11.957 -42.965 1.00 6.23 78 LEU A O 1
ATOM 670 N N . VAL A 1 79 ? -20.829 13.375 -41.554 1.00 5.53 79 VAL A N 1
ATOM 671 C CA . VAL A 1 79 ? -21.756 13.884 -42.562 1.00 5.83 79 VAL A CA 1
ATOM 672 C C . VAL A 1 79 ? -20.999 14.446 -43.754 1.00 5.82 79 VAL A C 1
ATOM 673 O O . VAL A 1 79 ? -21.410 14.261 -44.909 1.00 6.62 79 VAL A O 1
ATOM 677 N N . TYR A 1 80 ? -19.908 15.166 -43.497 1.00 5.90 80 TYR A N 1
ATOM 678 C CA . TYR A 1 80 ? -19.156 15.860 -44.538 1.00 6.45 80 TYR A CA 1
ATOM 679 C C . TYR A 1 80 ? -17.975 15.040 -45.056 1.00 7.44 80 TYR A C 1
ATOM 680 O O . TYR A 1 80 ? -17.219 15.519 -45.907 1.00 9.09 80 TYR A O 1
ATOM 689 N N . GLY A 1 81 ? -17.826 13.797 -44.604 1.00 8.07 81 GLY A N 1
ATOM 690 C CA . GLY A 1 81 ? -16.840 12.897 -45.180 1.00 9.75 81 GLY A CA 1
ATOM 691 C C . GLY A 1 81 ? -15.424 13.064 -44.678 1.00 9.55 81 GLY A C 1
ATOM 692 O O . GLY A 1 81 ? -14.494 12.550 -45.311 1.00 12.63 81 GLY A O 1
ATOM 693 N N . LYS A 1 82 ? -15.234 13.774 -43.568 1.00 7.45 82 LYS A N 1
ATOM 694 C CA . LYS A 1 82 ? -13.913 13.999 -43.008 1.00 7.75 82 LYS A CA 1
ATOM 695 C C . LYS A 1 82 ? -13.427 12.839 -42.152 1.00 8.04 82 LYS A C 1
ATOM 696 O O . LYS A 1 82 ? -12.230 12.757 -41.867 1.00 10.56 82 LYS A O 1
ATOM 702 N N . ALA A 1 83 ? -14.329 11.968 -41.714 1.00 6.99 83 ALA A N 1
ATOM 703 C CA . ALA A 1 83 ? -13.981 10.763 -40.987 1.00 7.19 83 ALA A CA 1
ATOM 704 C C . ALA A 1 83 ? -14.884 9.641 -41.472 1.00 6.26 83 ALA A C 1
ATOM 705 O O . ALA A 1 83 ? -15.969 9.879 -42.011 1.00 7.29 83 ALA A O 1
ATOM 707 N N . ASP A 1 84 ? -14.428 8.406 -41.255 1.00 6.41 84 ASP A N 1
ATOM 708 C CA . ASP A 1 84 ? -15.169 7.217 -41.654 1.00 6.54 84 ASP A CA 1
ATOM 709 C C . ASP A 1 84 ? -15.994 6.615 -40.527 1.00 6.14 84 ASP A C 1
ATOM 710 O O . ASP A 1 84 ? -16.966 5.902 -40.797 1.00 7.17 84 ASP A O 1
ATOM 715 N N . ILE A 1 85 ? -15.618 6.868 -39.277 1.00 6.00 85 ILE A N 1
ATOM 716 C CA . ILE A 1 85 ? -16.297 6.281 -38.130 1.00 5.62 85 ILE A CA 1
ATOM 717 C C . ILE A 1 85 ? -16.001 7.176 -36.941 1.00 5.03 85 ILE A C 1
ATOM 718 O O . ILE A 1 85 ? -14.917 7.751 -36.850 1.00 6.05 85 ILE A O 1
ATOM 723 N N . ALA A 1 86 ? -16.974 7.303 -36.033 1.00 4.76 86 ALA A N 1
ATOM 724 C CA . ALA A 1 86 ? -16.787 7.990 -34.762 1.00 4.98 86 ALA A CA 1
ATOM 725 C C . ALA A 1 86 ? -16.909 6.957 -33.652 1.00 4.89 86 ALA A C 1
ATOM 726 O O . ALA A 1 86 ? -17.899 6.216 -33.598 1.00 5.72 86 ALA A O 1
ATOM 728 N N . ILE A 1 87 ? -15.897 6.904 -32.781 1.00 5.34 87 ILE A N 1
ATOM 729 C CA . ILE A 1 87 ? -15.844 5.967 -31.662 1.00 5.81 87 ILE A CA 1
ATOM 730 C C . ILE A 1 87 ? -15.609 6.803 -30.411 1.00 5.85 87 ILE A C 1
ATOM 731 O O . ILE A 1 87 ? -14.479 7.234 -30.147 1.00 6.94 87 ILE A O 1
ATOM 736 N N . ALA A 1 88 ? -16.683 7.072 -29.667 1.00 5.85 88 ALA A N 1
ATOM 737 C CA . ALA A 1 88 ? -16.690 8.095 -28.637 1.00 5.82 88 ALA A CA 1
ATOM 738 C C . ALA A 1 88 ? -17.937 7.919 -27.791 1.00 5.82 88 ALA A C 1
ATOM 739 O O . ALA A 1 88 ? -18.849 7.187 -28.185 1.00 5.92 88 ALA A O 1
ATOM 741 N N . PRO A 1 89 ? -18.042 8.623 -26.650 1.00 6.09 89 PRO A N 1
ATOM 742 C CA . PRO A 1 89 ? -19.292 8.596 -25.848 1.00 6.45 89 PRO A CA 1
ATOM 743 C C . PRO A 1 89 ? -20.331 9.506 -26.490 1.00 5.70 89 PRO A C 1
ATOM 744 O O . PRO A 1 89 ? -20.662 10.578 -25.989 1.00 6.33 89 PRO A O 1
ATOM 748 N N . LEU A 1 90 ? -20.834 9.036 -27.633 1.00 5.56 90 LEU A N 1
ATOM 749 C CA . LEU A 1 90 ? -21.723 9.770 -28.533 1.00 5.52 90 LEU A CA 1
ATOM 750 C C . LEU A 1 90 ? -23.132 9.206 -28.394 1.00 4.81 90 LEU A C 1
ATOM 751 O O . LEU A 1 90 ? -23.390 8.047 -28.737 1.00 5.66 90 LEU A O 1
ATOM 756 N N . THR A 1 91 ? -24.033 10.028 -27.875 1.00 4.77 91 THR A N 1
ATOM 757 C CA . THR A 1 91 ? -25.392 9.589 -27.593 1.00 5.01 91 THR A CA 1
ATOM 758 C C . THR A 1 91 ? -26.194 9.391 -28.873 1.00 4.76 91 THR A C 1
ATOM 759 O O . THR A 1 91 ? -26.199 10.245 -29.767 1.00 5.38 91 THR A O 1
ATOM 763 N N . ILE A 1 92 ? -26.909 8.275 -28.933 1.00 5.06 92 ILE A N 1
ATOM 764 C CA . ILE A 1 92 ? -27.843 7.993 -30.017 1.00 5.22 92 ILE A CA 1
ATOM 765 C C . ILE A 1 92 ? -29.090 8.849 -29.789 1.00 5.40 92 ILE A C 1
ATOM 766 O O . ILE A 1 92 ? -29.782 8.691 -28.778 1.00 6.63 92 ILE A O 1
ATOM 771 N N . THR A 1 93 ? -29.360 9.769 -30.712 1.00 5.53 93 THR A N 1
ATOM 772 C CA . THR A 1 93 ? -30.531 10.636 -30.655 1.00 5.88 93 THR A CA 1
ATOM 773 C C . THR A 1 93 ? -31.240 10.602 -32.006 1.00 5.86 93 THR A C 1
ATOM 774 O O . THR A 1 93 ? -30.634 10.301 -33.037 1.00 6.02 93 THR A O 1
ATOM 778 N N . LEU A 1 94 ? -32.525 10.963 -31.989 1.00 6.49 94 LEU A N 1
ATOM 779 C CA A LEU A 1 94 ? -33.313 10.965 -33.217 0.72 6.49 94 LEU A CA 1
ATOM 780 C CA B LEU A 1 94 ? -33.323 10.980 -33.210 0.28 6.82 94 LEU A CA 1
ATOM 781 C C . LEU A 1 94 ? -32.698 11.870 -34.281 1.00 6.26 94 LEU A C 1
ATOM 782 O O . LEU A 1 94 ? -32.519 11.452 -35.432 1.00 7.07 94 LEU A O 1
ATOM 791 N N . VAL A 1 95 ? -32.376 13.117 -33.934 1.00 6.43 95 VAL A N 1
ATOM 792 C CA . VAL A 1 95 ? -31.940 14.018 -34.996 1.00 7.13 95 VAL A CA 1
ATOM 793 C C . VAL A 1 95 ? -30.602 13.572 -35.575 1.00 6.47 95 VAL A C 1
ATOM 794 O O . VAL A 1 95 ? -30.345 13.763 -36.769 1.00 7.06 95 VAL A O 1
ATOM 798 N N . ARG A 1 96 ? -29.729 12.972 -34.756 1.00 5.46 96 ARG A N 1
ATOM 799 C CA . ARG A 1 96 ? -28.487 12.431 -35.292 1.00 5.08 96 ARG A CA 1
ATOM 800 C C . ARG A 1 96 ? -28.753 11.202 -36.150 1.00 5.21 96 ARG A C 1
ATOM 801 O O . ARG A 1 96 ? -28.148 11.036 -37.212 1.00 5.71 96 ARG A O 1
ATOM 809 N N . GLU A 1 97 ? -29.663 10.331 -35.701 1.00 5.27 97 GLU A N 1
ATOM 810 C CA . GLU A 1 97 ? -29.979 9.111 -36.444 1.00 5.97 97 GLU A CA 1
ATOM 811 C C . GLU A 1 97 ? -30.504 9.420 -37.842 1.00 5.74 97 GLU A C 1
ATOM 812 O O . GLU A 1 97 ? -30.331 8.618 -38.767 1.00 6.52 97 GLU A O 1
ATOM 818 N N . GLU A 1 98 ? -31.136 10.579 -38.024 1.00 6.20 98 GLU A N 1
ATOM 819 C CA . GLU A 1 98 ? -31.619 10.952 -39.347 1.00 7.09 98 GLU A CA 1
ATOM 820 C C . GLU A 1 98 ? -30.491 11.209 -40.340 1.00 7.35 98 GLU A C 1
ATOM 821 O O . GLU A 1 98 ? -30.735 11.109 -41.550 1.00 9.47 98 GLU A O 1
ATOM 827 N N . VAL A 1 99 ? -29.287 11.557 -39.872 1.00 6.24 99 VAL A N 1
ATOM 828 C CA . VAL A 1 99 ? -28.222 11.989 -40.768 1.00 6.17 99 VAL A CA 1
ATOM 829 C C . VAL A 1 99 ? -27.010 11.071 -40.806 1.00 6.42 99 VAL A C 1
ATOM 830 O O . VAL A 1 99 ? -26.216 11.189 -41.753 1.00 7.33 99 VAL A O 1
ATOM 834 N N . ILE A 1 100 ? -26.815 10.215 -39.804 1.00 5.75 100 ILE A N 1
ATOM 835 C CA A ILE A 1 100 ? -25.723 9.250 -39.742 0.67 5.78 100 ILE A CA 1
ATOM 836 C CA B ILE A 1 100 ? -25.740 9.232 -39.805 0.33 5.90 100 ILE A CA 1
ATOM 837 C C . ILE A 1 100 ? -26.314 7.900 -39.339 1.00 5.58 100 ILE A C 1
ATOM 838 O O . ILE A 1 100 ? -27.447 7.814 -38.871 1.00 6.46 100 ILE A O 1
ATOM 847 N N . ASP A 1 101 ? -25.517 6.845 -39.499 1.00 5.76 101 ASP A N 1
ATOM 848 C CA . ASP A 1 101 ? -25.860 5.514 -39.024 1.00 5.96 101 ASP A CA 1
ATOM 849 C C . ASP A 1 101 ? -25.210 5.283 -37.657 1.00 5.79 101 ASP A C 1
ATOM 850 O O . ASP A 1 101 ? -24.102 5.754 -37.378 1.00 7.57 101 ASP A O 1
ATOM 855 N N . PHE A 1 102 ? -25.909 4.541 -36.808 1.00 6.37 102 PHE A N 1
ATOM 856 C CA . PHE A 1 102 ? -25.439 4.182 -35.483 1.00 5.78 102 PHE A CA 1
ATOM 857 C C . PHE A 1 102 ? -25.507 2.675 -35.295 1.00 5.59 102 PHE A C 1
ATOM 858 O O . PHE A 1 102 ? -26.503 2.035 -35.650 1.00 6.63 102 PHE A O 1
ATOM 866 N N . SER A 1 103 ? -24.482 2.120 -34.666 1.00 5.70 103 SER A N 1
ATOM 867 C CA . SER A 1 103 ? -24.589 0.778 -34.142 1.00 5.80 103 SER A CA 1
ATOM 868 C C . SER A 1 103 ? -25.617 0.737 -33.011 1.00 5.40 103 SER A C 1
ATOM 869 O O . SER A 1 103 ? -26.009 1.757 -32.439 1.00 6.01 103 SER A O 1
ATOM 872 N N . LYS A 1 104 ? -26.029 -0.477 -32.673 1.00 5.87 104 LYS A N 1
ATOM 873 C CA A LYS A 1 104 ? -26.682 -0.725 -31.400 0.51 6.11 104 LYS A CA 1
ATOM 874 C CA B LYS A 1 104 ? -26.705 -0.646 -31.406 0.49 6.89 104 LYS A CA 1
ATOM 875 C C . LYS A 1 104 ? -25.777 -0.215 -30.271 1.00 6.17 104 LYS A C 1
ATOM 876 O O . LYS A 1 104 ? -24.550 -0.126 -30.432 1.00 6.28 104 LYS A O 1
ATOM 887 N N A PRO A 1 105 ? -26.333 0.149 -29.131 0.38 6.06 105 PRO A N 1
ATOM 888 N N B PRO A 1 105 ? -26.345 0.095 -29.107 0.62 6.77 105 PRO A N 1
ATOM 889 C CA A PRO A 1 105 ? -25.504 0.826 -28.126 0.38 6.03 105 PRO A CA 1
ATOM 890 C CA B PRO A 1 105 ? -25.528 0.701 -28.049 0.62 7.19 105 PRO A CA 1
ATOM 8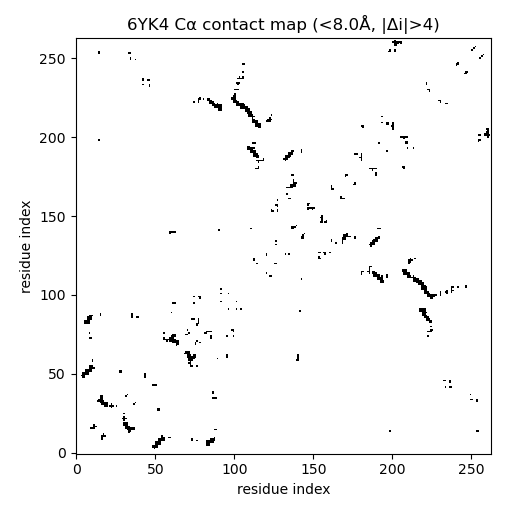91 C C A PRO A 1 105 ? -24.467 -0.089 -27.487 0.38 6.35 105 PRO A C 1
ATOM 892 C C B PRO A 1 105 ? -24.386 -0.188 -27.600 0.62 5.88 105 PRO A C 1
ATOM 893 O O A PRO A 1 105 ? -24.752 -1.233 -27.127 0.38 6.81 105 PRO A O 1
ATOM 894 O O B PRO A 1 105 ? -24.536 -1.400 -27.439 0.62 6.40 105 PRO A O 1
ATOM 901 N N . PHE A 1 106 ? -23.252 0.447 -27.327 1.00 5.54 106 PHE A N 1
ATOM 902 C CA . PHE A 1 106 ? -22.166 -0.238 -26.638 1.00 5.81 106 PHE A CA 1
ATOM 903 C C . PHE A 1 106 ? -22.128 0.077 -25.148 1.00 5.53 106 PHE A C 1
ATOM 904 O O . PHE A 1 106 ? -21.427 -0.611 -24.400 1.00 6.46 106 PHE A O 1
ATOM 912 N N A MET A 1 107 ? -22.903 1.064 -24.690 0.56 5.47 107 MET A N 1
ATOM 913 N N B MET A 1 107 ? -22.837 1.115 -24.724 0.44 6.02 107 MET A N 1
ATOM 914 C CA A MET A 1 107 ? -22.962 1.456 -23.283 0.56 5.75 107 MET A CA 1
ATOM 915 C CA B MET A 1 107 ? -22.909 1.514 -23.336 0.44 6.90 107 MET A CA 1
ATOM 916 C C A MET A 1 107 ? -24.294 2.159 -23.058 0.56 7.22 107 MET A C 1
ATOM 917 C C B MET A 1 107 ? -24.294 2.079 -23.109 0.44 7.39 107 MET A C 1
ATOM 918 O O A MET A 1 107 ? -24.641 3.074 -23.815 0.56 7.85 107 MET A O 1
ATOM 919 O O B MET A 1 107 ? -24.923 2.616 -24.031 0.44 8.03 107 MET A O 1
ATOM 928 N N A SER A 1 108 ? -25.035 1.703 -22.037 0.56 7.53 108 SER A N 1
ATOM 929 N N B SER A 1 108 ? -24.757 1.932 -21.876 0.44 6.60 108 SER A N 1
ATOM 930 C CA A SER A 1 108 ? -26.343 2.228 -21.656 0.56 8.61 108 SER A CA 1
ATOM 931 C CA B SER A 1 108 ? -25.965 2.573 -21.402 0.44 7.20 108 SER A CA 1
ATOM 932 C C A SER A 1 108 ? -26.159 3.179 -20.476 0.56 9.43 108 SER A C 1
ATOM 933 C C B SER A 1 108 ? -25.615 3.756 -20.520 0.44 6.60 108 SER A C 1
ATOM 934 O O A SER A 1 108 ? -25.305 2.941 -19.616 0.56 11.60 108 SER A O 1
ATOM 935 O O B SER A 1 108 ? -24.637 3.735 -19.769 0.44 7.54 108 SER A O 1
ATOM 940 N N A LEU A 1 109 ? -26.954 4.252 -20.426 0.56 7.51 109 LEU A N 1
ATOM 941 N N B LEU A 1 109 ? -26.438 4.789 -20.611 0.44 6.47 109 LEU A N 1
ATOM 942 C CA A LEU A 1 109 ? -26.711 5.333 -19.464 0.56 7.44 109 LEU A CA 1
ATOM 943 C CA B LEU A 1 109 ? -26.311 5.904 -19.695 0.44 6.51 109 LEU A CA 1
ATOM 944 C C A LEU A 1 109 ? -27.926 6.257 -19.370 0.56 6.61 109 LEU A C 1
ATOM 945 C C B LEU A 1 109 ? -27.661 6.587 -19.602 0.44 6.69 109 LEU A C 1
ATOM 946 O O A LEU A 1 109 ? -28.923 6.050 -20.065 0.56 7.09 109 LEU A O 1
ATOM 947 O O B LEU A 1 109 ? -28.538 6.433 -20.452 0.44 6.77 109 LEU A O 1
ATOM 956 N N . GLY A 1 110 ? -27.823 7.314 -18.528 1.00 6.66 110 GLY A N 1
ATOM 957 C CA . GLY A 1 110 ? -28.861 8.323 -18.454 1.00 6.70 110 GLY A CA 1
ATOM 958 C C . GLY A 1 110 ? -28.305 9.581 -17.820 1.00 6.34 110 GLY A C 1
ATOM 959 O O . GLY A 1 110 ? -27.287 9.545 -17.128 1.00 7.41 110 GLY A O 1
ATOM 960 N N . ILE A 1 111 ? -29.014 10.687 -17.991 1.00 6.52 111 ILE A N 1
ATOM 961 C CA . ILE A 1 111 ? -28.636 11.904 -17.281 1.00 6.45 111 ILE A CA 1
ATOM 962 C C . ILE A 1 111 ? -28.815 11.686 -15.784 1.00 6.22 111 ILE A C 1
ATOM 963 O O . ILE A 1 111 ? -29.770 11.033 -15.340 1.00 7.14 111 ILE A O 1
ATOM 968 N N . SER A 1 112 ? -27.892 12.237 -14.998 1.00 6.23 112 SER A N 1
ATOM 969 C CA . SER A 1 112 ? -27.814 11.976 -13.572 1.00 6.31 112 SER A CA 1
ATOM 970 C C . SER A 1 112 ? -27.321 13.225 -12.859 1.00 5.99 112 SER A C 1
ATOM 971 O O . SER A 1 112 ? -26.845 14.176 -13.477 1.00 6.59 112 SER A O 1
ATOM 974 N N . ILE A 1 113 ? -27.418 13.198 -11.531 1.00 6.18 113 ILE A N 1
ATOM 975 C CA . ILE A 1 113 ? -27.029 14.322 -10.684 1.00 6.21 113 ILE A CA 1
ATOM 976 C C . ILE A 1 113 ? -25.754 13.973 -9.932 1.00 5.89 113 ILE A C 1
ATOM 977 O O . ILE A 1 113 ? -25.697 12.947 -9.246 1.00 6.49 113 ILE A O 1
ATOM 982 N N . MET A 1 114 ? -24.746 14.841 -10.045 1.00 5.75 114 MET A N 1
ATOM 983 C CA . MET A 1 114 ? -23.544 14.793 -9.224 1.00 5.94 114 MET A CA 1
ATOM 984 C C . MET A 1 114 ? -23.621 15.881 -8.163 1.00 6.01 114 MET A C 1
ATOM 985 O O . MET A 1 114 ? -23.804 17.058 -8.481 1.00 6.68 114 MET A O 1
ATOM 990 N N . ILE A 1 115 ? -23.443 15.481 -6.907 1.00 6.39 115 ILE A N 1
ATOM 991 C CA . ILE A 1 115 ? -23.359 16.418 -5.803 1.00 6.91 115 ILE A CA 1
ATOM 992 C C . ILE A 1 115 ? -22.007 16.294 -5.120 1.00 6.64 115 ILE A C 1
ATOM 993 O O . ILE A 1 115 ? -21.350 15.249 -5.146 1.00 7.32 115 ILE A O 1
ATOM 998 N N . LYS A 1 116 ? -21.623 17.376 -4.453 1.00 6.43 116 LYS A N 1
ATOM 999 C CA A LYS A 1 116 ? -20.620 17.310 -3.399 0.53 6.73 116 LYS A CA 1
ATOM 1000 C CA B LYS A 1 116 ? -20.614 17.286 -3.411 0.47 7.20 116 LYS A CA 1
ATOM 1001 C C . LYS A 1 116 ? -21.232 16.563 -2.221 1.00 6.79 116 LYS A C 1
ATOM 1002 O O . LYS A 1 116 ? -22.387 16.810 -1.851 1.00 7.04 116 LYS A O 1
ATOM 1013 N N . LYS A 1 117 ? -20.473 15.642 -1.627 1.00 6.71 117 LYS A N 1
ATOM 1014 C CA . LYS A 1 117 ? -21.014 14.880 -0.508 1.00 6.85 117 LYS A CA 1
ATOM 1015 C C . LYS A 1 117 ? -21.617 15.819 0.526 1.00 6.79 117 LYS A C 1
ATOM 1016 O O . LYS A 1 117 ? -21.027 16.839 0.888 1.00 7.02 117 LYS A O 1
ATOM 1022 N N . GLY A 1 118 ? -22.804 15.452 1.001 1.00 6.90 118 GLY A N 1
ATOM 1023 C CA . GLY A 1 118 ? -23.496 16.188 2.031 1.00 7.30 118 GLY A CA 1
ATOM 1024 C C . GLY A 1 118 ? -24.512 17.188 1.521 1.00 7.07 118 GLY A C 1
ATOM 1025 O O . GLY A 1 118 ? -25.247 17.776 2.325 1.00 7.92 118 GLY A O 1
ATOM 1026 N N . THR A 1 119 ? -24.578 17.404 0.215 1.00 7.00 119 THR A N 1
ATOM 1027 C CA . THR A 1 119 ? -25.570 18.306 -0.357 1.00 6.81 119 THR A CA 1
ATOM 1028 C C . THR A 1 119 ? -26.957 17.706 -0.181 1.00 7.22 119 THR A C 1
ATOM 1029 O O . THR A 1 119 ? -27.174 16.546 -0.552 1.00 7.41 119 THR A O 1
ATOM 1033 N N . PRO A 1 120 ? -27.932 18.477 0.316 1.00 7.74 120 PRO A N 1
ATOM 1034 C CA . PRO A 1 120 ? -29.271 17.922 0.607 1.00 8.41 120 PRO A CA 1
ATOM 1035 C C . PRO A 1 120 ? -30.171 17.902 -0.625 1.00 8.57 120 PRO A C 1
ATOM 1036 O O . PRO A 1 120 ? -31.183 18.604 -0.732 1.00 10.07 120 PRO A O 1
ATOM 1040 N N . ILE A 1 121 ? -29.786 17.072 -1.593 1.00 8.82 121 ILE A N 1
ATOM 1041 C CA . ILE A 1 121 ? -30.510 16.862 -2.844 1.00 8.75 121 ILE A CA 1
ATOM 1042 C C . ILE A 1 121 ? -30.515 15.365 -3.113 1.00 9.18 121 ILE A C 1
ATOM 1043 O O . ILE A 1 121 ? -29.465 14.720 -3.029 1.00 10.21 121 ILE A O 1
ATOM 1048 N N . GLU A 1 122 ? -31.679 14.827 -3.490 1.00 9.78 122 GLU A N 1
ATOM 1049 C CA . GLU A 1 122 ? -31.828 13.419 -3.833 1.00 11.61 122 GLU A CA 1
ATOM 1050 C C . GLU A 1 122 ? -32.451 13.184 -5.198 1.00 11.53 122 GLU A C 1
ATOM 1051 O O . GLU A 1 122 ? -32.568 12.021 -5.593 1.00 14.53 122 GLU A O 1
ATOM 1057 N N . SER A 1 123 ? -32.909 14.218 -5.899 1.00 9.62 123 SER A N 1
ATOM 1058 C CA . SER A 1 123 ? -33.638 14.006 -7.141 1.00 9.20 123 SER A CA 1
ATOM 1059 C C . SER A 1 123 ? -33.665 15.285 -7.963 1.00 8.36 123 SER A C 1
ATOM 1060 O O . SER A 1 123 ? -33.420 16.380 -7.457 1.00 8.13 123 SER A O 1
ATOM 1063 N N . ALA A 1 124 ? -34.026 15.128 -9.242 1.00 8.90 124 ALA A N 1
ATOM 1064 C CA . ALA A 1 124 ? -34.230 16.286 -10.099 1.00 8.75 124 ALA A CA 1
ATOM 1065 C C . ALA A 1 124 ? -35.368 17.144 -9.575 1.00 8.74 124 ALA A C 1
ATOM 1066 O O . ALA A 1 124 ? -35.293 18.379 -9.616 1.00 8.57 124 ALA A O 1
ATOM 1068 N N . GLU A 1 125 ? -36.436 16.512 -9.090 1.00 9.31 125 GLU A N 1
ATOM 1069 C CA . GLU A 1 125 ? -37.524 17.296 -8.524 1.00 10.83 125 GLU A CA 1
ATOM 1070 C C . GLU A 1 125 ? -37.021 18.177 -7.384 1.00 9.65 125 GLU A C 1
ATOM 1071 O O . GLU A 1 125 ? -37.384 19.355 -7.297 1.00 9.98 125 GLU A O 1
ATOM 1077 N N . ASP A 1 126 ? -36.159 17.632 -6.511 1.00 8.98 126 ASP A N 1
ATOM 1078 C CA . ASP A 1 126 ? -35.595 18.428 -5.424 1.00 9.11 126 ASP A CA 1
ATOM 1079 C C . ASP A 1 126 ? -34.875 19.657 -5.974 1.00 8.53 126 ASP A C 1
ATOM 1080 O O . ASP A 1 126 ? -35.039 20.769 -5.467 1.00 9.84 126 ASP A O 1
ATOM 1085 N N . LEU A 1 127 ? -34.033 19.471 -6.998 1.00 7.80 127 LEU A N 1
ATOM 1086 C CA . LEU A 1 127 ? -33.339 20.614 -7.583 1.00 7.49 127 LEU A CA 1
ATOM 1087 C C . LEU A 1 127 ? -34.329 21.640 -8.099 1.00 7.84 127 LEU A C 1
ATOM 1088 O O . LEU A 1 127 ? -34.158 22.844 -7.894 1.00 7.99 127 LEU A O 1
ATOM 1093 N N . SER A 1 128 ? -35.349 21.168 -8.823 1.00 7.91 128 SER A N 1
ATOM 1094 C CA . SER A 1 128 ? -36.248 22.052 -9.547 1.00 8.40 128 SER A CA 1
ATOM 1095 C C . SER A 1 128 ? -37.015 22.982 -8.635 1.00 9.48 128 SER A C 1
ATOM 1096 O O . SER A 1 128 ? -37.432 24.060 -9.069 1.00 10.84 128 SER A O 1
ATOM 1099 N N . LYS A 1 129 ? -37.219 22.585 -7.383 1.00 9.66 129 LYS A N 1
ATOM 1100 C CA . LYS A 1 129 ? -38.032 23.325 -6.436 1.00 11.88 129 LYS A CA 1
ATOM 1101 C C . LYS A 1 129 ? -37.254 24.392 -5.683 1.00 12.13 129 LYS A C 1
ATOM 1102 O O . LYS A 1 129 ? -37.822 25.030 -4.790 1.00 15.58 129 LYS A O 1
ATOM 1108 N N . GLN A 1 130 ? -35.981 24.610 -6.006 1.00 10.61 130 GLN A N 1
ATOM 1109 C CA . GLN A 1 130 ? -35.160 25.521 -5.218 1.00 10.51 130 GLN A CA 1
ATOM 1110 C C . GLN A 1 130 ? -34.127 26.205 -6.106 1.00 10.00 130 GLN A C 1
ATOM 1111 O O . GLN A 1 130 ? -33.941 25.853 -7.272 1.00 10.06 130 GLN A O 1
ATOM 1117 N N . THR A 1 131 ? -33.443 27.201 -5.523 1.00 10.38 131 THR A N 1
ATOM 1118 C CA . THR A 1 131 ? -32.397 27.947 -6.217 1.00 10.46 131 THR A CA 1
ATOM 1119 C C . THR A 1 131 ? -31.124 28.142 -5.402 1.00 9.92 131 THR A C 1
ATOM 1120 O O . THR A 1 131 ? -30.111 28.574 -5.967 1.00 11.77 131 THR A O 1
ATOM 1124 N N . GLU A 1 132 ? -31.135 27.825 -4.108 1.00 10.36 132 GLU A N 1
ATOM 1125 C CA . GLU A 1 132 ? -29.954 28.018 -3.272 1.00 10.67 132 GLU A CA 1
ATOM 1126 C C . GLU A 1 132 ? -28.791 27.167 -3.755 1.00 9.16 132 GLU A C 1
ATOM 1127 O O . GLU A 1 132 ? -27.637 27.608 -3.734 1.00 10.94 132 GLU A O 1
ATOM 1133 N N . ILE A 1 133 ? -29.077 25.931 -4.143 1.00 7.93 133 ILE A N 1
ATOM 1134 C CA . ILE A 1 133 ? -28.091 25.046 -4.747 1.00 7.69 133 ILE A CA 1
ATOM 1135 C C . ILE A 1 133 ? -28.260 25.201 -6.256 1.00 7.56 133 ILE A C 1
ATOM 1136 O O . ILE A 1 133 ? -29.273 24.796 -6.831 1.00 8.18 133 ILE A O 1
ATOM 1141 N N . ALA A 1 134 ? -27.309 25.883 -6.877 1.00 6.94 134 ALA A N 1
ATOM 1142 C CA . ALA A 1 134 ? -27.362 26.092 -8.313 1.00 6.79 134 ALA A CA 1
ATOM 1143 C C . ALA A 1 134 ? -27.064 24.782 -9.031 1.00 6.37 134 ALA A C 1
ATOM 1144 O O . ALA A 1 134 ? -26.440 23.880 -8.475 1.00 7.17 134 ALA A O 1
ATOM 1146 N N . TYR A 1 135 ? -27.509 24.677 -10.284 1.00 5.92 135 TYR A N 1
ATOM 1147 C CA . TYR A 1 135 ? -27.319 23.432 -11.022 1.00 5.92 135 TYR A CA 1
ATOM 1148 C C . TYR A 1 135 ? -27.302 23.723 -12.515 1.00 5.50 135 TYR A C 1
ATOM 1149 O O . TYR A 1 135 ? -27.989 24.623 -12.994 1.00 6.30 135 TYR A O 1
ATOM 1158 N N . GLY A 1 136 ? -26.504 22.954 -13.245 1.00 5.99 136 GLY A N 1
ATOM 1159 C CA . GLY A 1 136 ? -26.392 23.158 -14.672 1.00 6.39 136 GLY A CA 1
ATOM 1160 C C . GLY A 1 136 ? -25.741 21.981 -15.365 1.00 5.62 136 GLY A C 1
ATOM 1161 O O . GLY A 1 136 ? -25.555 20.913 -14.780 1.00 6.42 136 GLY A O 1
ATOM 1162 N N . THR A 1 137 ? -25.405 22.197 -16.639 1.00 6.30 137 THR A N 1
ATOM 1163 C CA . THR A 1 137 ? -24.935 21.172 -17.553 1.00 6.37 137 THR A CA 1
ATOM 1164 C C . THR A 1 137 ? -23.735 21.708 -18.338 1.00 6.09 137 THR A C 1
ATOM 1165 O O . THR A 1 137 ? -23.403 22.900 -18.290 1.00 6.52 137 THR A O 1
ATOM 1169 N N . LEU A 1 138 ? -23.147 20.844 -19.161 1.00 6.50 138 LEU A N 1
ATOM 1170 C CA . LEU A 1 138 ? -22.272 21.299 -20.232 1.00 7.03 138 LEU A CA 1
ATOM 1171 C C . LEU A 1 138 ? -23.001 22.304 -21.121 1.00 7.01 138 LEU A C 1
ATOM 1172 O O . LEU A 1 1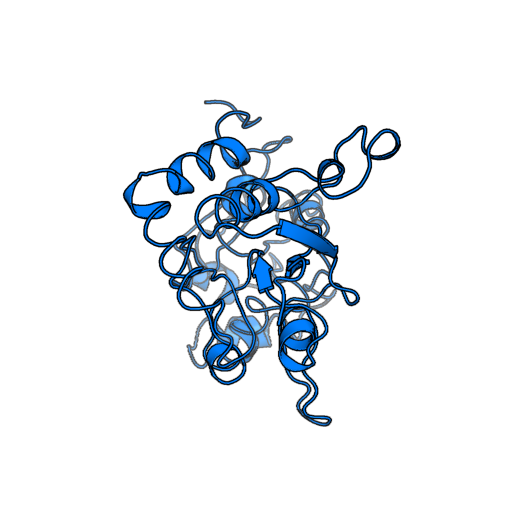38 ? -24.230 22.280 -21.269 1.00 7.80 138 LEU A O 1
ATOM 1177 N N . ASP A 1 139 ? -22.223 23.163 -21.774 1.00 7.34 139 ASP A N 1
ATOM 1178 C CA . ASP A 1 139 ? -22.781 24.176 -22.660 1.00 7.89 139 ASP A CA 1
ATOM 1179 C C . ASP A 1 139 ? -23.009 23.700 -24.089 1.00 7.68 139 ASP A C 1
ATOM 1180 O O . ASP A 1 139 ? -23.456 24.493 -24.922 1.00 9.20 139 ASP A O 1
ATOM 1185 N N . SER A 1 140 ? -22.782 22.420 -24.357 1.00 7.66 140 SER A N 1
ATOM 1186 C CA . SER A 1 140 ? -23.000 21.805 -25.654 1.00 7.83 140 SER A CA 1
ATOM 1187 C C . SER A 1 140 ? -23.239 20.326 -25.410 1.00 7.44 140 SER A C 1
ATOM 1188 O O . SER A 1 140 ? -22.696 19.766 -24.461 1.00 7.97 140 SER A O 1
ATOM 1191 N N . GLY A 1 141 ? -24.034 19.692 -26.258 1.00 7.53 141 GLY A N 1
ATOM 1192 C CA . GLY A 1 141 ? -24.211 18.253 -26.210 1.00 7.07 141 GLY A CA 1
ATOM 1193 C C . GLY A 1 141 ? -25.615 17.828 -25.802 1.00 6.59 141 GLY A C 1
ATOM 1194 O O . GLY A 1 141 ? -26.521 18.634 -25.579 1.00 7.25 141 GLY A O 1
ATOM 1195 N N . SER A 1 142 ? -25.778 16.508 -25.718 1.00 6.29 142 SER A N 1
ATOM 1196 C CA . SER A 1 142 ? -27.110 15.944 -25.542 1.00 6.72 142 SER A CA 1
ATOM 1197 C C . SER A 1 142 ? -27.707 16.209 -24.167 1.00 6.55 142 SER A C 1
ATOM 1198 O O . SER A 1 142 ? -28.936 16.258 -24.048 1.00 7.10 142 SER A O 1
ATOM 1201 N N . THR A 1 143 ? -26.898 16.361 -23.118 1.00 5.94 143 THR A N 1
ATOM 1202 C CA . THR A 1 143 ? -27.482 16.652 -21.812 1.00 6.31 143 THR A CA 1
ATOM 1203 C C . THR A 1 143 ? -28.147 18.018 -21.821 1.00 6.27 143 THR A C 1
ATOM 1204 O O . THR A 1 143 ? -29.290 18.171 -21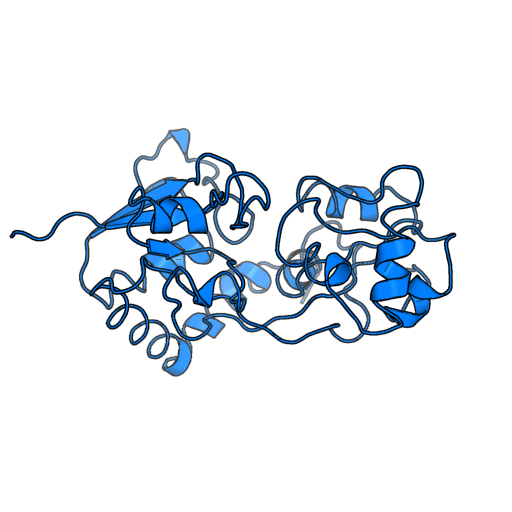.375 1.00 7.03 143 THR A O 1
ATOM 1208 N N . LYS A 1 144 ? -27.445 19.030 -22.316 1.00 6.40 144 LYS A N 1
ATOM 1209 C CA . LYS A 1 144 ? -28.051 20.344 -22.434 1.00 6.78 144 LYS A CA 1
ATOM 1210 C C . LYS A 1 144 ? -29.300 20.283 -23.297 1.00 7.08 144 LYS A C 1
ATOM 1211 O O . LYS A 1 144 ? -30.335 20.868 -22.957 1.00 7.56 144 LYS A O 1
ATOM 1217 N N . GLU A 1 145 ? -29.209 19.606 -24.440 1.00 7.29 145 GLU A N 1
ATOM 1218 C CA A GLU A 1 145 ? -30.336 19.563 -25.363 0.68 8.29 145 GLU A CA 1
ATOM 1219 C CA B GLU A 1 145 ? -30.339 19.562 -25.360 0.32 8.57 145 GLU A CA 1
ATOM 1220 C C . GLU A 1 145 ? -31.548 18.864 -24.749 1.00 7.71 145 GLU A C 1
ATOM 1221 O O . GLU A 1 145 ? -32.686 19.222 -25.063 1.00 8.46 145 GLU A O 1
ATOM 1232 N N . PHE A 1 146 ? -31.331 17.870 -23.881 1.00 7.65 146 PHE A N 1
ATOM 1233 C CA . PHE A 1 146 ? -32.436 17.200 -23.196 1.00 7.43 146 PHE A CA 1
ATOM 1234 C C . PHE A 1 146 ? -33.297 18.218 -22.472 1.00 7.36 146 PHE A C 1
ATOM 1235 O O . PHE A 1 146 ? -34.527 18.224 -22.587 1.00 8.32 146 PHE A O 1
ATOM 1243 N N . PHE A 1 147 ? -32.657 19.104 -21.714 1.00 6.78 147 PHE A N 1
ATOM 1244 C CA . PHE A 1 147 ? -33.407 20.113 -20.976 1.00 6.89 147 PHE A CA 1
ATOM 1245 C C . PHE A 1 147 ? -34.022 21.139 -21.910 1.00 6.92 147 PHE A C 1
ATOM 1246 O O . PHE A 1 147 ? -35.191 21.501 -21.750 1.00 7.32 147 PHE A O 1
ATOM 1254 N N . ARG A 1 148 ? -33.258 21.609 -22.898 1.00 6.95 148 ARG A N 1
ATOM 1255 C CA . ARG A 1 148 ? -33.751 22.635 -23.812 1.00 7.55 148 ARG A CA 1
ATOM 1256 C C . ARG A 1 148 ? -35.009 22.182 -24.541 1.00 8.22 148 ARG A C 1
ATOM 1257 O O . ARG A 1 148 ? -35.918 22.984 -24.785 1.00 10.30 148 ARG A O 1
ATOM 1265 N N . ARG A 1 149 ? -35.085 20.902 -24.889 1.00 7.81 149 ARG A N 1
ATOM 1266 C CA . ARG A 1 149 ? -36.181 20.388 -25.694 1.00 9.19 149 ARG A CA 1
ATOM 1267 C C . ARG A 1 149 ? -37.284 19.742 -24.877 1.00 8.88 149 ARG A C 1
ATOM 1268 O O . ARG A 1 149 ? -38.312 19.379 -25.445 1.00 10.06 149 ARG A O 1
ATOM 1272 N N . SER A 1 150 ? -37.117 19.579 -23.574 1.00 8.19 150 SER A N 1
ATOM 1273 C CA . SER A 1 150 ? -38.075 18.783 -22.827 1.00 8.77 150 SER A CA 1
ATOM 1274 C C . SER A 1 150 ? -39.425 19.468 -22.717 1.00 9.15 150 SER A C 1
ATOM 1275 O O . SER A 1 150 ? -39.512 20.668 -22.451 1.00 10.56 150 SER A O 1
ATOM 1278 N N . LYS A 1 151 ? -40.472 18.662 -22.838 1.00 9.32 151 LYS A N 1
ATOM 1279 C CA . LYS A 1 151 ? -41.840 19.076 -22.571 1.00 10.63 151 LYS A CA 1
ATOM 1280 C C . LYS A 1 151 ? -42.350 18.515 -21.249 1.00 11.06 151 LYS A C 1
ATOM 1281 O O . LYS A 1 151 ? -43.524 18.705 -20.923 1.00 14.15 151 LYS A O 1
ATOM 1284 N N . ILE A 1 152 ? -41.501 17.814 -20.492 1.00 10.68 152 ILE A N 1
ATOM 1285 C CA A ILE A 1 152 ? -41.883 17.301 -19.182 0.52 11.03 152 ILE A CA 1
ATOM 1286 C CA B ILE A 1 152 ? -41.834 17.287 -19.168 0.48 10.96 152 ILE A CA 1
ATOM 1287 C C . ILE A 1 152 ? -41.786 18.443 -18.177 1.00 10.43 152 ILE A C 1
ATOM 1288 O O . ILE A 1 152 ? -40.797 19.174 -18.143 1.00 9.76 152 ILE A O 1
ATOM 1297 N N . ALA A 1 153 ? -42.817 18.599 -17.340 1.00 11.22 153 ALA A N 1
ATOM 1298 C CA . ALA A 1 153 ? -42.907 19.794 -16.493 1.00 11.25 153 ALA A CA 1
ATOM 1299 C C . ALA A 1 153 ? -41.653 20.039 -15.654 1.00 9.59 153 ALA A C 1
ATOM 1300 O O . ALA A 1 153 ? -41.126 21.157 -15.628 1.00 9.06 153 ALA A O 1
ATOM 1302 N N . VAL A 1 154 ? -41.151 19.020 -14.953 1.00 9.08 154 VAL A N 1
ATOM 1303 C CA A VAL A 1 154 ? -40.008 19.237 -14.065 0.52 9.03 154 VAL A CA 1
ATOM 1304 C CA B VAL A 1 154 ? -40.018 19.255 -14.065 0.48 8.95 154 VAL A CA 1
ATOM 1305 C C . VAL A 1 154 ? -38.794 19.682 -14.864 1.00 7.66 154 VAL A C 1
ATOM 1306 O O . VAL A 1 154 ? -38.063 20.585 -14.459 1.00 7.54 154 VAL A O 1
ATOM 1313 N N . PHE A 1 155 ? -38.543 19.038 -16.004 1.00 7.55 155 PHE A N 1
ATOM 1314 C CA . PHE A 1 155 ? -37.334 19.337 -16.768 1.00 7.24 155 PHE A CA 1
ATOM 1315 C C . PHE A 1 155 ? -37.439 20.667 -17.502 1.00 6.89 155 PHE A C 1
ATOM 1316 O O . PHE A 1 155 ? -36.432 21.371 -17.639 1.00 6.96 155 PHE A O 1
ATOM 1324 N N . ASP A 1 156 ? -38.642 21.034 -17.956 1.00 7.49 156 ASP A N 1
ATOM 1325 C CA . ASP A 1 156 ? -38.871 22.352 -18.537 1.00 7.72 156 ASP A CA 1
ATOM 1326 C C . ASP A 1 156 ? -38.644 23.446 -17.503 1.00 7.25 156 ASP A C 1
ATOM 1327 O O . ASP A 1 156 ? -38.038 24.483 -17.806 1.00 7.48 156 ASP A O 1
ATOM 1332 N N . LYS A 1 157 ? -39.095 23.219 -16.267 1.00 6.94 157 LYS A N 1
ATOM 1333 C CA . LYS A 1 157 ? -38.848 24.179 -15.199 1.00 7.18 157 LYS A CA 1
ATOM 1334 C C . LYS A 1 157 ? -37.353 24.307 -14.933 1.00 6.25 157 LYS A C 1
ATOM 1335 O O . LYS A 1 157 ? -36.833 25.412 -14.740 1.00 6.65 157 LYS A O 1
ATOM 1341 N N . MET A 1 158 ? -36.644 23.178 -14.925 1.00 6.28 158 MET A N 1
ATOM 1342 C CA . MET A 1 158 ? -35.195 23.204 -14.757 1.00 5.80 158 MET A CA 1
ATOM 1343 C C . MET A 1 158 ? -34.511 23.983 -15.871 1.00 5.83 158 MET A C 1
ATOM 1344 O O . MET A 1 158 ? -33.582 24.746 -15.602 1.00 6.07 158 MET A O 1
ATOM 1349 N N . TRP A 1 159 ? -34.940 23.810 -17.127 1.00 5.89 159 TRP A N 1
ATOM 1350 C CA . TRP A 1 159 ? -34.323 24.562 -18.218 1.00 5.93 159 TRP A CA 1
ATOM 1351 C C . TRP A 1 159 ? -34.553 26.064 -18.054 1.00 5.67 159 TRP A C 1
ATOM 1352 O O . TRP A 1 159 ? -33.636 26.864 -18.250 1.00 5.97 159 TRP A O 1
ATOM 1363 N N . THR A 1 160 ? -35.775 26.467 -17.719 1.00 6.09 160 THR A N 1
ATOM 1364 C CA . THR A 1 160 ? -36.058 27.884 -17.516 1.00 6.17 160 THR A CA 1
ATOM 1365 C C . THR A 1 160 ? -35.200 28.453 -16.407 1.00 5.92 160 THR A C 1
ATOM 1366 O O . THR A 1 160 ? -34.684 29.572 -16.525 1.00 6.33 160 THR A O 1
ATOM 1370 N N . TYR A 1 161 ? -35.019 27.685 -15.332 1.00 5.53 161 TYR A N 1
ATOM 1371 C CA . TYR A 1 161 ? -34.101 28.063 -14.267 1.00 6.16 161 TYR A CA 1
ATOM 1372 C C . TYR A 1 161 ? -32.682 28.225 -14.812 1.00 5.72 161 TYR A C 1
ATOM 1373 O O . TYR A 1 161 ? -32.019 29.235 -14.555 1.00 6.30 161 TYR A O 1
ATOM 1382 N N . MET A 1 162 ? -32.191 27.230 -15.552 1.00 5.95 162 MET A N 1
ATOM 1383 C CA A MET A 1 162 ? -30.797 27.254 -15.980 0.68 6.31 162 MET A CA 1
ATOM 1384 C CA B MET A 1 162 ? -30.793 27.262 -15.963 0.32 6.70 162 MET A CA 1
ATOM 1385 C C . MET A 1 162 ? -30.523 28.437 -16.897 1.00 6.56 162 MET A C 1
ATOM 1386 O O . MET A 1 162 ? -29.480 29.079 -16.802 1.00 7.43 162 MET A O 1
ATOM 1395 N N . ARG A 1 163 ? -31.444 28.739 -17.810 1.00 6.87 163 ARG A N 1
ATOM 1396 C CA . ARG A 1 163 ? -31.191 29.860 -18.713 1.00 7.93 163 ARG A CA 1
ATOM 1397 C C . ARG A 1 163 ? -31.122 31.190 -17.973 1.00 7.94 163 ARG A C 1
ATOM 1398 O O . ARG A 1 163 ? -30.448 32.125 -18.432 1.00 10.14 163 ARG A O 1
ATOM 1406 N N . SER A 1 164 ? -31.878 31.319 -16.881 1.00 7.63 164 SER A N 1
ATOM 1407 C CA . SER A 1 164 ? -32.026 32.587 -16.178 1.00 8.51 164 SER A CA 1
ATOM 1408 C C . SER A 1 164 ? -31.140 32.710 -14.946 1.00 8.17 164 SER A C 1
ATOM 1409 O O . SER A 1 164 ? -31.038 33.808 -14.402 1.00 8.73 164 SER A O 1
ATOM 1412 N N . ALA A 1 165 ? -30.480 31.638 -14.509 1.00 8.90 165 ALA A N 1
ATOM 1413 C CA . ALA A 1 165 ? -29.720 31.683 -13.273 1.00 8.78 165 ALA A CA 1
ATOM 1414 C C . ALA A 1 165 ? -28.435 32.473 -13.456 1.00 8.49 165 ALA A C 1
ATOM 1415 O O . ALA A 1 165 ? -27.808 32.440 -14.518 1.00 8.76 165 ALA A O 1
ATOM 1417 N N . GLU A 1 166 ? -28.020 33.148 -12.386 1.00 8.61 166 GLU A N 1
ATOM 1418 C CA . GLU A 1 166 ? -26.796 33.927 -12.367 1.00 8.81 166 GLU A CA 1
ATOM 1419 C C . GLU A 1 166 ? -26.010 33.602 -11.107 1.00 9.47 166 GLU A C 1
ATOM 1420 O O . GLU A 1 166 ? -26.593 33.506 -10.021 1.00 10.98 166 GLU A O 1
ATOM 1426 N N . PRO A 1 167 ? -24.682 33.437 -11.213 1.00 10.30 167 PRO A N 1
ATOM 1427 C CA . PRO A 1 167 ? -23.904 33.441 -12.451 1.00 10.07 167 PRO A CA 1
ATOM 1428 C C . PRO A 1 167 ? -24.227 32.219 -13.305 1.00 8.76 167 PRO A C 1
ATOM 1429 O O . PRO A 1 167 ? -24.964 31.317 -12.887 1.00 9.36 167 PRO A O 1
ATOM 1433 N N . SER A 1 168 ? -23.696 32.208 -14.526 1.00 8.88 168 SER A N 1
ATOM 1434 C CA . SER A 1 168 ? -24.021 31.136 -15.449 1.00 8.07 168 SER A CA 1
ATOM 1435 C C . SER A 1 168 ? -23.804 29.786 -14.794 1.00 7.26 168 SER A C 1
ATOM 1436 O O . SER A 1 168 ? -22.755 29.539 -14.191 1.00 8.35 168 SER A O 1
ATOM 1439 N N . VAL A 1 169 ? -24.776 28.887 -14.974 1.00 6.80 169 VAL A N 1
ATOM 1440 C CA . VAL A 1 169 ? -24.674 27.540 -14.440 1.00 6.96 169 VAL A CA 1
ATOM 1441 C C . VAL A 1 169 ? -24.053 26.565 -15.421 1.00 6.74 169 VAL A C 1
ATOM 1442 O O . VAL A 1 169 ? -23.893 25.384 -15.082 1.00 7.52 169 VAL A O 1
ATOM 1446 N N . PHE A 1 170 ? -23.717 27.008 -16.623 1.00 7.06 170 PHE A N 1
ATOM 1447 C CA . PHE A 1 170 ? -23.168 26.113 -17.625 1.00 7.23 170 PHE A CA 1
ATOM 1448 C C . PHE A 1 170 ? -21.656 26.063 -17.506 1.00 7.90 170 PHE A C 1
ATOM 1449 O O . PHE A 1 170 ? -21.012 27.002 -17.023 1.00 10.42 170 PHE A O 1
ATOM 1457 N N . VAL A 1 171 ? -21.091 24.948 -17.958 1.00 7.27 171 VAL A N 1
ATOM 1458 C CA . VAL A 1 171 ? -19.652 24.734 -17.965 1.00 7.38 171 VAL A CA 1
ATOM 1459 C C . VAL A 1 171 ? -19.231 24.253 -19.347 1.00 7.64 171 VAL A C 1
ATOM 1460 O O . VAL A 1 171 ? -20.013 23.668 -20.090 1.00 8.40 171 VAL A O 1
ATOM 1464 N N . ARG A 1 172 ? -17.964 24.491 -19.683 1.00 8.14 172 ARG A N 1
ATOM 1465 C CA . ARG A 1 172 ? -17.468 24.140 -21.011 1.00 8.29 172 ARG A CA 1
ATOM 1466 C C . ARG A 1 172 ? -17.022 22.687 -21.091 1.00 7.93 172 ARG A C 1
ATOM 1467 O O . ARG A 1 172 ? -17.075 22.087 -22.169 1.00 8.53 172 ARG A O 1
ATOM 1475 N N . THR A 1 173 ? -16.546 22.121 -19.985 1.00 8.21 173 THR A N 1
ATOM 1476 C CA . THR A 1 173 ? -15.995 20.778 -19.983 1.00 8.34 173 THR A CA 1
ATOM 1477 C C . THR A 1 173 ? -16.431 20.045 -18.721 1.00 7.85 173 THR A C 1
ATOM 1478 O O . THR A 1 173 ? -16.787 20.654 -17.709 1.00 8.00 173 THR A O 1
ATOM 1482 N N . THR A 1 174 ? -16.349 18.715 -18.786 1.00 8.10 174 THR A N 1
ATOM 1483 C CA . THR A 1 174 ? -16.597 17.883 -17.617 1.00 8.06 174 THR A CA 1
ATOM 1484 C C . THR A 1 174 ? -15.683 18.286 -16.476 1.00 8.06 174 THR A C 1
ATOM 1485 O O . THR A 1 174 ? -16.122 18.391 -15.326 1.00 8.43 174 THR A O 1
ATOM 1489 N N . ALA A 1 175 ? -14.397 18.497 -16.769 1.00 8.40 175 ALA A N 1
ATOM 1490 C CA . ALA A 1 175 ? -13.466 18.862 -15.709 1.00 9.45 175 ALA A CA 1
ATOM 1491 C C . ALA A 1 175 ? -13.917 20.133 -14.999 1.00 8.74 175 ALA A C 1
ATOM 1492 O O . ALA A 1 175 ? -13.802 20.240 -13.770 1.00 8.97 175 ALA A O 1
ATOM 1494 N N . GLU A 1 176 ? -14.421 21.115 -15.759 1.00 8.40 176 GLU A N 1
ATOM 1495 C CA A GLU A 1 176 ? -14.907 22.345 -15.147 0.51 7.96 176 GLU A CA 1
ATOM 1496 C CA B GLU A 1 176 ? -14.914 22.349 -15.156 0.49 9.08 176 GLU A CA 1
ATOM 1497 C C . GLU A 1 176 ? -16.131 22.086 -14.278 1.00 7.90 176 GLU A C 1
ATOM 1498 O O . GLU A 1 176 ? -16.246 22.645 -13.185 1.00 8.51 176 GLU A O 1
ATOM 1509 N N . GLY A 1 177 ? -17.057 21.244 -14.742 1.00 7.46 177 GLY A N 1
ATOM 1510 C CA . GLY A 1 177 ? -18.225 20.935 -13.931 1.00 7.39 177 GLY A CA 1
ATOM 1511 C C . GLY A 1 177 ? -17.856 20.244 -12.631 1.00 7.06 177 GLY A C 1
ATOM 1512 O O . GLY A 1 177 ? -18.365 20.586 -11.565 1.00 7.54 177 GLY A O 1
ATOM 1513 N N . VAL A 1 178 ? -16.952 19.268 -12.707 1.00 7.17 178 VAL A N 1
ATOM 1514 C CA . VAL A 1 178 ? -16.513 18.540 -11.519 1.00 7.88 178 VAL A CA 1
ATOM 1515 C C . VAL A 1 178 ? -15.801 19.480 -10.559 1.00 7.84 178 VAL A C 1
ATOM 1516 O O . VAL A 1 178 ? -16.044 19.454 -9.349 1.00 7.93 178 VAL A O 1
ATOM 1520 N N . ALA A 1 179 ? -14.887 20.301 -11.080 1.00 8.12 179 ALA A N 1
ATOM 1521 C CA . ALA A 1 179 ? -14.185 21.236 -10.215 1.00 8.89 179 ALA A CA 1
ATOM 1522 C C . ALA A 1 179 ? -15.165 22.187 -9.548 1.00 8.77 179 ALA A C 1
ATOM 1523 O O . ALA A 1 179 ? -14.991 22.551 -8.380 1.00 9.12 179 ALA A O 1
ATOM 1525 N N . ARG A 1 180 ? -16.191 22.615 -10.282 1.00 8.07 180 ARG A N 1
ATOM 1526 C CA . ARG A 1 180 ? -17.168 23.526 -9.714 1.00 8.31 180 ARG A CA 1
ATOM 1527 C C . ARG A 1 180 ? -17.957 22.846 -8.598 1.00 7.43 180 ARG A C 1
ATOM 1528 O O . ARG A 1 180 ? -18.197 23.453 -7.549 1.00 8.42 180 ARG A O 1
ATOM 1536 N N . VAL A 1 181 ? -18.372 21.588 -8.789 1.00 7.00 181 VAL A N 1
ATOM 1537 C CA . VAL A 1 181 ? -18.987 20.849 -7.683 1.00 6.96 181 VAL A CA 1
ATOM 1538 C C . VAL A 1 181 ? -18.045 20.834 -6.481 1.00 7.30 181 VAL A C 1
ATOM 1539 O O . VAL A 1 181 ? -18.433 21.109 -5.339 1.00 8.03 181 VAL A O 1
ATOM 1543 N N . ARG A 1 182 ? -16.783 20.485 -6.725 1.00 7.56 182 ARG A N 1
ATOM 1544 C CA . ARG A 1 182 ? -15.841 20.284 -5.631 1.00 8.52 182 ARG A CA 1
ATOM 1545 C C . ARG A 1 182 ? -15.525 21.571 -4.885 1.00 9.07 182 ARG A C 1
ATOM 1546 O O . ARG A 1 182 ? -15.234 21.518 -3.687 1.00 10.57 182 ARG A O 1
ATOM 1554 N N . LYS A 1 183 ? -15.557 22.721 -5.558 1.00 9.24 183 LYS A N 1
ATOM 1555 C CA A LYS A 1 183 ? -15.142 23.979 -4.957 0.61 9.83 183 LYS A CA 1
ATOM 1556 C CA B LYS A 1 183 ? -15.140 23.972 -4.943 0.39 10.37 183 LYS A CA 1
ATOM 1557 C C . LYS A 1 183 ? -16.302 24.812 -4.429 1.00 10.63 183 LYS A C 1
ATOM 1558 O O . LYS A 1 183 ? -16.059 25.837 -3.792 1.00 13.30 183 LYS A O 1
ATOM 1563 N N . SER A 1 184 ? -17.548 24.401 -4.652 1.00 9.22 184 SER A N 1
ATOM 1564 C CA . SER A 1 184 ? -18.678 25.277 -4.361 1.00 9.56 184 SER A CA 1
ATOM 1565 C C . SER A 1 184 ? -19.377 24.993 -3.035 1.00 9.85 184 SER A C 1
ATOM 1566 O O . SER A 1 184 ? -20.447 25.560 -2.787 1.00 9.77 184 SER A O 1
ATOM 1569 N N . LYS A 1 185 ? -18.792 24.168 -2.167 1.00 10.43 185 LYS 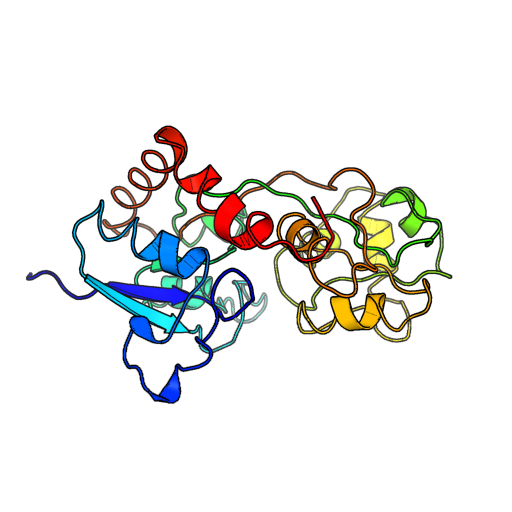A N 1
ATOM 1570 C CA . LYS A 1 185 ? -19.279 24.029 -0.792 1.00 11.46 185 LYS A CA 1
ATOM 1571 C C . LYS A 1 185 ? -20.734 23.571 -0.746 1.00 10.38 185 LYS A C 1
ATOM 1572 O O . LYS A 1 185 ? -21.504 23.962 0.138 1.00 12.10 185 LYS A O 1
ATOM 1576 N N . GLY A 1 186 ? -21.129 22.731 -1.700 1.00 9.25 186 GLY A N 1
ATOM 1577 C CA . GLY A 1 186 ? -22.471 22.205 -1.742 1.00 9.83 186 GLY A CA 1
ATOM 1578 C C . GLY A 1 186 ? -23.454 23.061 -2.504 1.00 8.53 186 GLY A C 1
ATOM 1579 O O . GLY A 1 186 ? -24.628 22.688 -2.600 1.00 9.80 186 GLY A O 1
ATOM 1580 N N . LYS A 1 187 ? -23.019 24.192 -3.053 1.00 7.75 187 LYS A N 1
ATOM 1581 C CA . LYS A 1 187 ? -23.929 25.130 -3.690 1.00 7.82 187 LYS A CA 1
ATOM 1582 C C . LYS A 1 187 ? -23.969 24.998 -5.209 1.00 7.67 187 LYS A C 1
ATOM 1583 O O . LYS A 1 187 ? -24.585 25.840 -5.871 1.00 7.89 187 LYS A O 1
ATOM 1589 N N . TYR A 1 188 ? -23.353 23.958 -5.771 1.00 7.28 188 TYR A N 1
ATOM 1590 C CA . TYR A 1 188 ? -23.499 23.628 -7.181 1.00 7.01 188 TYR A CA 1
ATOM 1591 C C . TYR A 1 188 ? -23.666 22.124 -7.303 1.00 6.55 188 TYR A C 1
ATOM 1592 O O . TYR A 1 188 ? -22.884 21.363 -6.722 1.00 7.69 188 TYR A O 1
ATOM 1601 N N . ALA A 1 189 ? -24.663 21.715 -8.083 1.00 6.33 189 ALA A N 1
ATOM 1602 C CA . ALA A 1 189 ? -24.877 20.333 -8.470 1.00 6.34 189 ALA A CA 1
ATOM 1603 C C . ALA A 1 189 ? -24.790 20.267 -9.986 1.00 6.10 189 ALA A C 1
ATOM 1604 O O . ALA A 1 189 ? -25.236 21.178 -10.682 1.00 7.59 189 ALA A O 1
ATOM 1606 N N . TYR A 1 190 ? -24.208 19.196 -10.494 1.00 6.19 190 TYR A N 1
ATOM 1607 C CA . TYR A 1 190 ? -23.885 19.086 -11.910 1.00 5.96 190 TYR A CA 1
ATOM 1608 C C . TYR A 1 190 ? -24.701 17.959 -12.525 1.00 5.55 190 TYR A C 1
ATOM 1609 O O . TYR A 1 190 ? -24.728 16.846 -12.003 1.00 6.73 190 TYR A O 1
ATOM 1618 N N . LEU A 1 191 ? -25.397 18.270 -13.617 1.00 5.65 191 LEU A N 1
ATOM 1619 C CA A LEU A 1 191 ? -26.191 17.300 -14.359 0.66 5.79 191 LEU A CA 1
ATOM 1620 C CA B LEU A 1 191 ? -26.196 17.307 -14.366 0.34 5.44 191 LEU A CA 1
ATOM 1621 C C . LEU A 1 191 ? -25.333 16.786 -15.509 1.00 5.52 191 LEU A C 1
ATOM 1622 O O . LEU A 1 191 ? -24.876 17.572 -16.349 1.00 6.45 191 LEU A O 1
ATOM 1631 N N . LEU A 1 192 ? -25.119 15.472 -15.542 1.00 5.31 192 LEU A N 1
ATOM 1632 C CA . LEU A 1 192 ? -24.177 14.877 -16.481 1.00 5.61 192 LEU A CA 1
ATOM 1633 C C . LEU A 1 192 ? -24.551 13.419 -16.726 1.00 5.46 192 LEU A C 1
ATOM 1634 O O . LEU A 1 192 ? -25.327 12.812 -15.988 1.00 6.02 192 LEU A O 1
ATOM 1639 N N . GLU A 1 193 ? -23.972 12.852 -17.770 1.00 5.29 193 GLU A N 1
ATOM 1640 C CA . GLU A 1 193 ? -24.253 11.459 -18.077 1.00 5.38 193 GLU A CA 1
ATOM 1641 C C . GLU A 1 193 ? -23.755 10.537 -16.966 1.00 5.64 193 GLU A C 1
ATOM 1642 O O . GLU A 1 193 ? -22.672 10.711 -16.406 1.00 5.98 193 GLU A O 1
ATOM 1648 N N . SER A 1 194 ? -24.566 9.517 -16.676 1.00 5.50 194 SER A N 1
ATOM 1649 C CA . SER A 1 194 ? -24.358 8.674 -15.510 1.00 6.02 194 SER A CA 1
ATOM 1650 C C . SER A 1 194 ? -23.013 7.966 -15.533 1.00 6.56 194 SER A C 1
ATOM 1651 O O . SER A 1 194 ? -22.398 7.777 -14.478 1.00 7.12 194 SER A O 1
ATOM 1654 N N A THR A 1 195 ? -22.594 7.531 -16.738 0.56 7.52 195 THR A N 1
ATOM 1655 N N B THR A 1 195 ? -22.531 7.530 -16.674 0.44 7.31 195 THR A N 1
ATOM 1656 C CA A THR A 1 195 ? -21.277 6.958 -17.017 0.56 8.18 195 THR A CA 1
ATOM 1657 C CA B THR A 1 195 ? -21.260 6.820 -16.566 0.44 9.05 195 THR A CA 1
ATOM 1658 C C A THR A 1 195 ? -20.184 7.798 -16.392 0.56 7.64 195 THR A C 1
ATOM 1659 C C B THR A 1 195 ? -20.099 7.787 -16.324 0.44 7.98 195 THR A C 1
ATOM 1660 O O A THR A 1 195 ? -19.340 7.314 -15.630 0.56 7.58 195 THR A O 1
ATOM 1661 O O B THR A 1 195 ? -19.107 7.386 -15.702 0.44 6.81 195 THR A O 1
ATOM 1668 N N . MET A 1 196 ? -20.189 9.068 -16.734 1.00 8.17 196 MET A N 1
ATOM 1669 C CA . MET A 1 196 ? -19.171 9.991 -16.269 1.00 7.56 196 MET A CA 1
ATOM 1670 C C . MET A 1 196 ? -19.275 10.183 -14.757 1.00 6.84 196 MET A C 1
ATOM 1671 O O . MET A 1 196 ? -18.263 10.238 -14.053 1.00 7.28 196 MET A O 1
ATOM 1676 N N . ASN A 1 197 ? -20.497 10.309 -14.242 1.00 6.46 197 ASN A N 1
ATOM 1677 C CA . ASN A 1 197 ? -20.710 10.474 -12.805 1.00 6.59 197 ASN A CA 1
ATOM 1678 C C . ASN A 1 197 ? -20.097 9.303 -12.041 1.00 6.64 197 ASN A C 1
ATOM 1679 O O . ASN A 1 197 ? -19.383 9.492 -11.041 1.00 7.35 197 ASN A O 1
ATOM 1684 N N . GLU A 1 198 ? -20.341 8.083 -12.533 1.00 6.53 198 GLU A N 1
ATOM 1685 C CA . GLU A 1 198 ? -19.826 6.876 -11.896 1.00 6.90 198 GLU A CA 1
ATOM 1686 C C . GLU A 1 198 ? -18.303 6.852 -11.898 1.00 7.13 198 GLU A C 1
ATOM 1687 O O . GLU A 1 198 ? -17.680 6.388 -10.936 1.00 7.97 198 GLU A O 1
ATOM 1693 N N . TYR A 1 199 ? -17.685 7.296 -12.996 1.00 6.69 199 TYR A N 1
ATOM 1694 C CA . TYR A 1 199 ? -16.226 7.353 -13.077 1.00 6.92 199 TYR A CA 1
ATOM 1695 C C . TYR A 1 199 ? -15.662 8.322 -12.045 1.00 6.35 199 TYR A C 1
ATOM 1696 O O . TYR A 1 199 ? -14.741 7.982 -11.291 1.00 6.92 199 TYR A O 1
ATOM 1705 N N . ILE A 1 200 ? -16.208 9.536 -11.994 1.00 6.53 200 ILE A N 1
ATOM 1706 C CA . ILE A 1 200 ? -15.694 10.572 -11.101 1.00 6.70 200 ILE A CA 1
ATOM 1707 C C . ILE A 1 200 ? -15.872 10.176 -9.644 1.00 6.81 200 ILE A C 1
ATOM 1708 O O . ILE A 1 200 ? -15.043 10.522 -8.789 1.00 7.39 200 ILE A O 1
ATOM 1713 N N . GLU A 1 201 ? -16.950 9.452 -9.332 1.00 6.86 201 GLU A N 1
ATOM 1714 C CA A GLU A 1 201 ? -17.192 9.009 -7.965 0.43 7.65 201 GLU A CA 1
ATOM 1715 C CA B GLU A 1 201 ? -17.177 9.035 -7.954 0.57 7.55 201 GLU A CA 1
ATOM 1716 C C . GLU A 1 201 ? -16.039 8.166 -7.439 1.00 7.82 201 GLU A C 1
ATOM 1717 O O . GLU A 1 201 ? -15.820 8.106 -6.223 1.00 9.12 201 GLU A O 1
ATOM 1728 N N . GLN A 1 202 ? -15.304 7.496 -8.331 1.00 7.56 202 GLN A N 1
ATOM 1729 C CA . GLN A 1 202 ? -14.176 6.666 -7.929 1.00 8.97 202 GLN A CA 1
ATOM 1730 C C . GLN A 1 202 ? -12.831 7.351 -8.146 1.00 8.83 202 GLN A C 1
ATOM 1731 O O . GLN A 1 202 ? -11.805 6.672 -8.191 1.00 10.68 202 GLN A O 1
ATOM 1737 N N . ARG A 1 203 ? -12.807 8.679 -8.224 1.00 8.26 203 ARG A N 1
ATOM 1738 C CA . ARG A 1 203 ? -11.574 9.442 -8.323 1.00 9.06 203 ARG A CA 1
ATOM 1739 C C . ARG A 1 203 ? -11.363 10.273 -7.065 1.00 8.91 203 ARG A C 1
ATOM 1740 O O . ARG A 1 203 ? -12.300 10.888 -6.541 1.00 9.14 203 ARG A O 1
ATOM 1748 N N . LYS A 1 204 ? -10.113 10.329 -6.623 1.00 9.92 204 LYS A N 1
ATOM 1749 C CA . LYS A 1 204 ? -9.738 11.246 -5.564 1.00 10.87 204 LYS A CA 1
ATOM 1750 C C . LYS A 1 204 ? -10.061 12.679 -5.983 1.00 10.79 204 LYS A C 1
ATOM 1751 O O . LYS A 1 204 ? -9.922 13.047 -7.156 1.00 13.03 204 LYS A O 1
ATOM 1757 N N . PRO A 1 205 ? -10.468 13.528 -5.034 1.00 11.50 205 PRO A N 1
ATOM 1758 C CA . PRO A 1 205 ? -10.495 13.270 -3.592 1.00 11.77 205 PRO A CA 1
ATOM 1759 C C . PRO A 1 205 ? -11.771 12.638 -3.033 1.00 10.52 205 PRO A C 1
ATOM 1760 O O . PRO A 1 205 ? -12.022 12.760 -1.841 1.00 12.22 205 PRO A O 1
ATOM 1764 N N . CYS A 1 206 ? -12.548 11.930 -3.844 1.00 9.06 206 CYS A N 1
ATOM 1765 C CA . CYS A 1 206 ? -13.608 11.073 -3.314 1.00 9.23 206 CYS A CA 1
ATOM 1766 C C . CYS A 1 206 ? -14.663 11.895 -2.583 1.00 8.72 206 CYS A C 1
ATOM 1767 O O . CYS A 1 206 ? -15.200 11.479 -1.554 1.00 10.09 206 CYS A O 1
ATOM 1770 N N . ASP A 1 207 ? 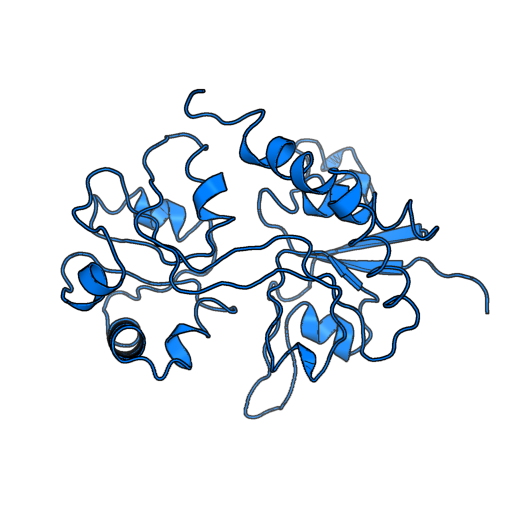-14.969 13.068 -3.135 1.00 8.38 207 ASP A N 1
ATOM 1771 C CA . ASP A 1 207 ? -15.860 14.027 -2.497 1.00 8.52 207 ASP A CA 1
ATOM 1772 C C . ASP A 1 207 ? -17.145 14.259 -3.272 1.00 7.57 207 ASP A C 1
ATOM 1773 O O . ASP A 1 207 ? -17.921 15.145 -2.905 1.00 8.28 207 ASP A O 1
ATOM 1778 N N . THR A 1 208 ? -17.389 13.484 -4.324 1.00 7.74 208 THR A N 1
ATOM 1779 C CA . THR A 1 208 ? -18.608 13.586 -5.105 1.00 7.91 208 THR A CA 1
ATOM 1780 C C . THR A 1 208 ? -19.412 12.298 -4.998 1.00 8.09 208 THR A C 1
ATOM 1781 O O . THR A 1 208 ? -18.898 11.230 -4.650 1.00 9.22 208 THR A O 1
ATOM 1785 N N . MET A 1 209 ? -20.692 12.404 -5.324 1.00 8.12 209 MET A N 1
ATOM 1786 C CA A MET A 1 209 ? -21.632 11.286 -5.234 0.62 9.73 209 MET A CA 1
ATOM 1787 C CA B MET A 1 209 ? -21.444 11.187 -5.483 0.38 10.01 209 MET A CA 1
ATOM 1788 C C . MET A 1 209 ? -22.642 11.410 -6.374 1.00 8.39 209 MET A C 1
ATOM 1789 O O . MET A 1 209 ? -23.124 12.520 -6.602 1.00 8.22 209 MET A O 1
ATOM 1798 N N . LYS A 1 210 ? -23.025 10.295 -6.982 1.00 8.58 210 LYS A N 1
ATOM 1799 C CA . LYS A 1 210 ? -24.199 10.229 -7.829 1.00 8.41 210 LYS A CA 1
ATOM 1800 C C . LYS A 1 210 ? -25.411 10.035 -6.933 1.00 8.55 210 LYS A C 1
ATOM 1801 O O . LYS A 1 210 ? -25.410 9.162 -6.065 1.00 10.72 210 LYS A O 1
ATOM 1807 N N . VAL A 1 211 ? -26.453 10.834 -7.136 1.00 8.76 211 VAL A N 1
ATOM 1808 C CA . VAL A 1 211 ? -27.664 10.705 -6.333 1.00 10.49 211 VAL A CA 1
ATOM 1809 C C . VAL A 1 211 ? -28.895 10.603 -7.217 1.00 12.11 211 VAL A C 1
ATOM 1810 O O . VAL A 1 211 ? -28.962 11.221 -8.280 1.00 12.36 211 VAL A O 1
ATOM 1814 N N . GLY A 1 212 ? -29.896 9.864 -6.735 1.00 14.71 212 GLY A N 1
ATOM 1815 C CA . GLY A 1 212 ? -31.171 9.765 -7.407 1.00 15.71 212 GLY A CA 1
ATOM 1816 C C . GLY A 1 212 ? -31.134 8.822 -8.586 1.00 15.54 212 GLY A C 1
ATOM 1817 O O . GLY A 1 212 ? -30.088 8.338 -9.017 1.00 17.41 212 GLY A O 1
ATOM 1818 N N . GLY A 1 213 ? -32.311 8.562 -9.122 1.00 14.50 213 GLY A N 1
ATOM 1819 C CA . GLY A 1 213 ? -32.393 7.805 -10.337 1.00 14.07 213 GLY A CA 1
ATOM 1820 C C . GLY A 1 213 ? -31.987 8.646 -11.525 1.00 13.71 213 GLY A C 1
ATOM 1821 O O . GLY A 1 213 ? -31.938 9.876 -11.482 1.00 16.82 213 GLY A O 1
ATOM 1822 N N . ASN A 1 214 ? -31.694 7.982 -12.624 1.00 9.92 214 ASN A N 1
ATOM 1823 C CA . ASN A 1 214 ? -31.387 8.720 -13.833 1.00 9.35 214 ASN A CA 1
ATOM 1824 C C . ASN A 1 214 ? -32.656 9.369 -14.372 1.00 9.18 21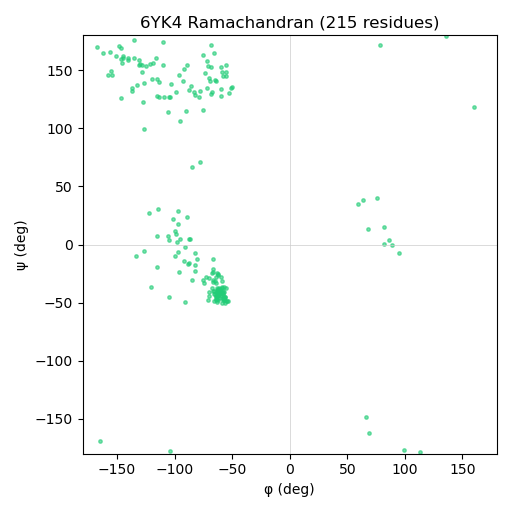4 ASN A C 1
ATOM 1825 O O . ASN A 1 214 ? -33.771 8.881 -14.162 1.00 10.93 214 ASN A O 1
ATOM 1830 N N . LEU A 1 215 ? -32.473 10.468 -15.101 1.00 8.84 215 LEU A N 1
ATOM 1831 C CA . LEU A 1 215 ? -33.601 11.229 -15.636 1.00 9.58 215 LEU A CA 1
ATOM 1832 C C . LEU A 1 215 ? -34.136 10.637 -16.933 1.00 10.07 215 LEU A C 1
ATOM 1833 O O . LEU A 1 215 ? -35.281 10.913 -17.306 1.00 12.11 215 LEU A O 1
ATOM 1838 N N . ASP A 1 216 ? -33.309 9.874 -17.638 1.00 10.00 216 ASP A N 1
ATOM 1839 C CA . ASP A 1 216 ? -33.648 9.231 -18.896 1.00 9.74 216 ASP A CA 1
ATOM 1840 C C . ASP A 1 216 ? -32.827 7.950 -19.029 1.00 9.31 216 ASP A C 1
ATOM 1841 O O . ASP A 1 216 ? -32.027 7.604 -18.155 1.00 9.26 216 ASP A O 1
ATOM 1846 N N A SER A 1 217 ? -33.032 7.230 -20.148 0.53 9.62 217 SER A N 1
ATOM 1847 N N B SER A 1 217 ? -33.057 7.257 -20.126 0.47 9.50 217 SER A N 1
ATOM 1848 C CA A SER A 1 217 ? -32.371 5.948 -20.435 0.53 10.49 217 SER A CA 1
ATOM 1849 C CA B SER A 1 217 ? -32.334 6.047 -20.454 0.47 10.71 217 SER A CA 1
ATOM 1850 C C A SER A 1 217 ? -32.008 5.892 -21.917 0.53 9.22 217 SER A C 1
ATOM 1851 C C B SER A 1 217 ? -31.989 6.151 -21.924 0.47 10.01 217 SER A C 1
ATOM 1852 O O A SER A 1 217 ? -32.893 5.728 -22.766 0.53 9.65 217 SER A O 1
ATOM 1853 O O B SER A 1 217 ? -32.855 6.452 -22.753 0.47 11.20 217 SER A O 1
ATOM 1858 N N . LYS A 1 218 ? -30.718 5.967 -22.232 1.00 8.41 218 LYS A N 1
ATOM 1859 C CA . LYS A 1 218 ? -30.270 6.033 -23.610 1.00 8.45 218 LYS A CA 1
ATOM 1860 C C . LYS A 1 218 ? -28.968 5.270 -23.751 1.00 6.35 218 LYS A C 1
ATOM 1861 O O . LYS A 1 218 ? -28.555 4.539 -22.848 1.00 6.73 218 LYS A O 1
ATOM 1867 N N . GLY A 1 219 ? -28.334 5.411 -24.912 1.00 6.33 219 GLY A N 1
ATOM 1868 C CA . GLY A 1 219 ? -27.139 4.648 -25.211 1.00 6.25 219 GLY A CA 1
ATOM 1869 C C . GLY A 1 219 ? -26.161 5.441 -26.045 1.00 5.40 219 GLY A C 1
ATOM 1870 O O . GLY A 1 219 ? -26.533 6.375 -26.759 1.00 6.01 219 GLY A O 1
ATOM 1871 N N . TYR A 1 220 ? -24.889 5.036 -25.947 1.00 5.17 220 TYR A N 1
ATOM 1872 C CA . TYR A 1 220 ? -23.859 5.475 -26.870 1.00 4.92 220 TYR A CA 1
ATOM 1873 C C . TYR A 1 220 ? -23.750 4.477 -28.013 1.00 5.00 220 TYR A C 1
ATOM 1874 O O . TYR A 1 220 ? -23.790 3.266 -27.788 1.00 5.62 220 TYR A O 1
ATOM 1883 N N . GLY A 1 221 ? -23.556 4.991 -29.225 1.00 4.99 221 GLY A N 1
ATOM 1884 C CA . GLY A 1 221 ? -23.382 4.146 -30.387 1.00 5.43 221 GLY A CA 1
ATOM 1885 C C . GLY A 1 221 ? -22.172 4.550 -31.198 1.00 5.05 221 GLY A C 1
ATOM 1886 O O . GLY A 1 221 ? -21.747 5.699 -31.179 1.00 6.00 221 GLY A O 1
ATOM 1887 N N . ILE A 1 222 ? -21.630 3.579 -31.921 1.00 5.18 222 ILE A N 1
ATOM 1888 C CA . ILE A 1 222 ? -20.593 3.834 -32.914 1.00 5.13 222 ILE A CA 1
ATOM 1889 C C . ILE A 1 222 ? -21.273 4.396 -34.156 1.00 5.42 222 ILE A C 1
ATOM 1890 O O . ILE A 1 222 ? -22.273 3.846 -34.623 1.00 8.04 222 ILE A O 1
ATOM 1895 N N . ALA A 1 223 ? -20.750 5.482 -34.708 1.00 5.26 223 ALA A N 1
ATOM 1896 C CA . ALA A 1 223 ? -21.420 6.177 -35.797 1.00 5.30 223 ALA A CA 1
ATOM 1897 C C . ALA A 1 223 ? -20.600 6.106 -37.072 1.00 4.72 223 ALA A C 1
ATOM 1898 O O . ALA A 1 223 ? -19.368 6.181 -37.041 1.00 5.31 223 ALA A O 1
ATOM 1900 N N . THR A 1 224 ? -21.309 5.971 -38.187 1.00 5.31 224 THR A N 1
ATOM 1901 C CA . THR A 1 224 ? -20.729 5.963 -39.522 1.00 5.78 224 THR A CA 1
ATOM 1902 C C . THR A 1 224 ? -21.576 6.841 -40.435 1.00 5.80 224 THR A C 1
ATOM 1903 O O . THR A 1 224 ? -22.742 7.121 -40.135 1.00 6.43 224 THR A O 1
ATOM 1907 N N . PRO A 1 225 ? -21.019 7.288 -41.561 1.00 6.07 225 PRO A N 1
ATOM 1908 C CA . PRO A 1 225 ? -21.829 8.035 -42.523 1.00 6.72 225 PRO A CA 1
ATOM 1909 C C . PRO A 1 225 ? -23.000 7.190 -42.982 1.00 7.59 225 PRO A C 1
ATOM 1910 O O . PRO A 1 225 ? -22.917 5.965 -43.070 1.00 8.55 225 PRO A O 1
ATOM 1914 N N . LYS A 1 226 ? -24.097 7.873 -43.282 1.00 8.71 226 LYS A N 1
ATOM 1915 C CA . LYS A 1 226 ? -25.321 7.193 -43.644 1.00 10.06 226 LYS A CA 1
ATOM 1916 C C . LYS A 1 226 ? -25.065 6.351 -44.881 1.00 11.13 226 LYS A C 1
ATOM 1917 O O . LYS A 1 226 ? -24.564 6.836 -45.901 1.00 13.00 226 LYS A O 1
ATOM 1923 N N . GLY A 1 227 ? -25.419 5.075 -44.789 1.00 11.32 227 GLY A N 1
ATOM 1924 C CA . GLY A 1 227 ? -25.233 4.156 -45.888 1.00 12.59 227 GLY A CA 1
ATOM 1925 C C . GLY A 1 227 ? -23.841 3.572 -46.038 1.00 12.71 227 GLY A C 1
ATOM 1926 O O . GLY A 1 227 ? -23.620 2.784 -46.962 1.00 15.24 227 GLY A O 1
ATOM 1927 N N . SER A 1 228 ? -22.894 3.915 -45.169 1.00 11.88 228 SER A N 1
ATOM 1928 C CA . SER A 1 228 ? -21.542 3.395 -45.311 1.00 12.35 228 SER A CA 1
ATOM 1929 C C . SER A 1 228 ? -21.539 1.885 -45.145 1.00 12.52 228 SER A C 1
ATOM 1930 O O . SER A 1 228 ? -22.187 1.343 -44.248 1.00 11.87 228 SER A O 1
ATOM 1933 N N A SER A 1 229 ? -20.791 1.179 -45.988 0.59 14.61 229 SER A N 1
ATOM 1934 N N B SER A 1 229 ? -20.753 1.227 -45.996 0.41 13.41 229 SER A N 1
ATOM 1935 C CA A SER A 1 229 ? -20.751 -0.275 -45.841 0.59 16.92 229 SER A CA 1
ATOM 1936 C CA B SER A 1 229 ? -20.600 -0.217 -45.982 0.41 15.51 229 SER A CA 1
ATOM 1937 C C A SER A 1 229 ? -20.162 -0.699 -44.495 0.59 15.23 229 SER A C 1
ATOM 1938 C C B SER A 1 229 ? -19.871 -0.745 -44.752 0.41 14.43 229 SER A C 1
ATOM 1939 O O A SER A 1 229 ? -20.484 -1.779 -43.983 0.59 17.03 229 SER A O 1
ATOM 1940 O O B SER A 1 229 ? -19.813 -1.966 -44.589 0.41 14.71 229 SER A O 1
ATOM 1945 N N . LEU A 1 230 ? -19.299 0.128 -43.910 1.00 11.32 230 LEU A N 1
ATOM 1946 C CA . LEU A 1 230 ? -18.635 -0.259 -42.670 1.00 11.12 230 LEU A CA 1
ATOM 1947 C C . LEU A 1 230 ? -19.629 -0.459 -41.537 1.00 10.37 230 LEU A C 1
ATOM 1948 O O . LEU A 1 230 ? -19.324 -1.180 -40.575 1.00 10.59 230 LEU A O 1
ATOM 1953 N N . GLY A 1 231 ? -20.815 0.148 -41.645 1.00 10.76 231 GLY A N 1
ATOM 1954 C CA . GLY A 1 231 ? -21.768 0.124 -40.550 1.00 11.38 231 GLY A CA 1
ATOM 1955 C C . GLY A 1 231 ? -22.201 -1.271 -40.141 1.00 10.41 231 GLY A C 1
ATOM 1956 O O . GLY A 1 231 ? -22.321 -1.556 -38.949 1.00 9.37 231 GLY A O 1
ATOM 1957 N N . ASN A 1 232 ? -22.477 -2.148 -41.114 1.00 11.33 232 ASN A N 1
ATOM 1958 C CA . ASN A 1 232 ? -22.977 -3.471 -40.767 1.00 11.82 232 ASN A CA 1
ATOM 1959 C C . ASN A 1 232 ? -21.948 -4.224 -39.948 1.00 10.82 232 ASN A C 1
ATOM 1960 O O . ASN A 1 232 ? -22.267 -4.791 -38.900 1.00 10.30 232 ASN A O 1
ATOM 1965 N N . ALA A 1 233 ? -20.695 -4.223 -40.406 1.00 11.30 233 ALA A N 1
ATOM 1966 C CA . ALA A 1 233 ? -19.681 -5.002 -39.725 1.00 11.22 233 ALA A CA 1
ATOM 1967 C C . ALA A 1 233 ? -19.415 -4.444 -38.342 1.00 8.58 233 ALA A C 1
ATOM 1968 O O . ALA A 1 233 ? -19.248 -5.209 -37.387 1.00 8.92 233 ALA A O 1
ATOM 1970 N N . VAL A 1 234 ? -19.378 -3.120 -38.200 1.00 7.49 234 VAL A N 1
ATOM 1971 C CA A VAL A 1 234 ? -19.123 -2.512 -36.901 0.64 7.30 234 VAL A CA 1
ATOM 1972 C CA B VAL A 1 234 ? -19.082 -2.592 -36.876 0.36 7.36 234 VAL A CA 1
ATOM 1973 C C . VAL A 1 234 ? -20.239 -2.838 -35.918 1.00 6.65 234 VAL A C 1
ATOM 1974 O O . VAL A 1 234 ? -20.001 -3.098 -34.735 1.00 7.57 234 VAL A O 1
ATOM 1981 N N . ASN A 1 235 ? -21.487 -2.808 -36.393 1.00 6.79 235 ASN A N 1
ATOM 1982 C CA . ASN A 1 235 ? -22.607 -3.128 -35.517 1.00 6.84 235 ASN A CA 1
ATOM 1983 C C . ASN A 1 235 ? -22.537 -4.574 -35.046 1.00 6.92 235 ASN A C 1
ATOM 1984 O O . ASN A 1 235 ? -22.740 -4.867 -33.860 1.00 6.94 235 ASN A O 1
ATOM 1989 N N . LEU A 1 236 ? -22.246 -5.500 -35.957 1.00 6.82 236 LEU A N 1
ATOM 1990 C CA . LEU A 1 236 ? -22.102 -6.886 -35.541 1.00 7.44 236 LEU A CA 1
ATOM 1991 C C . LEU A 1 236 ? -20.962 -7.030 -34.542 1.00 7.33 236 LEU A C 1
ATOM 1992 O O . LEU A 1 236 ? -21.065 -7.810 -33.591 1.00 7.86 236 LEU A O 1
ATOM 1997 N N . ALA A 1 237 ? -19.872 -6.276 -34.728 1.00 7.25 237 ALA A N 1
ATOM 1998 C CA . ALA A 1 237 ? -18.771 -6.328 -33.771 1.00 7.49 237 ALA A CA 1
ATOM 1999 C C . ALA A 1 237 ? -19.204 -5.868 -32.386 1.00 6.90 237 ALA A C 1
ATOM 2000 O O . ALA A 1 237 ? -18.832 -6.484 -31.382 1.00 7.30 237 ALA A O 1
ATOM 2002 N N . VAL A 1 238 ? -19.973 -4.779 -32.303 1.00 6.51 238 VAL A N 1
ATOM 2003 C CA . VAL A 1 238 ? -20.468 -4.315 -31.007 1.00 6.69 238 VAL A CA 1
ATOM 2004 C C . VAL A 1 238 ? -21.285 -5.411 -30.341 1.00 6.18 238 VAL A C 1
ATOM 2005 O O . VAL A 1 238 ? -21.124 -5.701 -29.151 1.00 6.43 238 VAL A O 1
ATOM 2009 N N . LEU A 1 239 ? -22.207 -6.016 -31.094 1.00 6.09 239 LEU A N 1
ATOM 2010 C CA . LEU A 1 239 ? -23.039 -7.070 -30.522 1.00 6.39 239 LEU A CA 1
ATOM 2011 C C . LEU A 1 239 ? -22.185 -8.237 -30.050 1.00 6.68 239 LEU A C 1
ATOM 2012 O O . LEU A 1 239 ? -22.434 -8.796 -28.979 1.00 7.20 239 LEU A O 1
ATOM 2017 N N . LYS A 1 240 ? -21.183 -8.635 -30.843 1.00 7.02 240 LYS A N 1
ATOM 2018 C CA A LYS A 1 240 ? -20.305 -9.737 -30.457 0.36 7.61 240 LYS A CA 1
ATOM 2019 C CA B LYS A 1 240 ? -20.327 -9.743 -30.441 0.64 7.77 240 LYS A CA 1
ATOM 2020 C C . LYS A 1 240 ? -19.556 -9.412 -29.171 1.00 7.19 240 LYS A C 1
ATOM 2021 O O . LYS A 1 240 ? -19.503 -10.223 -28.242 1.00 8.06 240 LYS A O 1
ATOM 2028 N N . LEU A 1 241 ? -18.949 -8.227 -29.112 1.00 6.78 241 LEU A N 1
ATOM 2029 C CA . LEU A 1 241 ? -18.197 -7.844 -27.922 1.00 7.12 241 LEU A CA 1
ATOM 2030 C C . LEU A 1 241 ? -19.095 -7.828 -26.696 1.00 6.78 241 LEU A C 1
ATOM 2031 O O . LEU A 1 241 ? -18.684 -8.232 -25.602 1.00 7.88 241 LEU A O 1
ATOM 2036 N N . ASN A 1 242 ? -20.326 -7.347 -26.853 1.00 6.21 242 ASN A N 1
ATOM 2037 C CA . ASN A 1 242 ? -21.238 -7.359 -25.728 1.00 6.77 242 ASN A CA 1
ATOM 2038 C C . ASN A 1 242 ? -21.552 -8.786 -25.301 1.00 6.88 242 ASN A C 1
ATOM 2039 O O . ASN A 1 242 ? -21.477 -9.119 -24.113 1.00 7.64 242 ASN A O 1
ATOM 2044 N N . GLU A 1 243 ? -21.881 -9.649 -26.269 1.00 7.17 243 GLU A N 1
ATOM 2045 C CA . GLU A 1 243 ? -22.262 -11.027 -25.979 1.00 7.74 243 GLU A CA 1
ATOM 2046 C C . GLU A 1 243 ? -21.130 -11.828 -25.362 1.00 8.30 243 GLU A C 1
ATOM 2047 O O . GLU A 1 243 ? -21.391 -12.770 -24.614 1.00 10.30 243 GLU A O 1
ATOM 2053 N N . GLN A 1 244 ? -19.882 -11.482 -25.655 1.00 7.94 244 GLN A N 1
ATOM 2054 C CA . GLN A 1 244 ? -18.723 -12.152 -25.083 1.00 9.23 244 GLN A CA 1
ATOM 2055 C C . GLN A 1 244 ? -18.370 -11.639 -23.695 1.00 9.35 244 GLN A C 1
ATOM 2056 O O . GLN A 1 244 ? -17.458 -12.180 -23.059 1.00 10.95 244 GLN A O 1
ATOM 2062 N N . GLY A 1 245 ? -19.030 -10.585 -23.233 1.00 8.40 245 GLY A N 1
ATOM 2063 C CA . GLY A 1 245 ? -18.728 -10.005 -21.946 1.00 8.96 245 GLY A CA 1
ATOM 2064 C C . GLY A 1 245 ? -17.614 -8.986 -21.971 1.00 8.90 245 GLY A C 1
ATOM 2065 O O . GLY A 1 245 ? -17.229 -8.480 -20.905 1.00 9.78 245 GLY A O 1
ATOM 2066 N N . LEU A 1 246 ? -17.087 -8.660 -23.148 1.00 7.96 246 LEU A N 1
ATOM 2067 C CA . LEU A 1 246 ? -15.908 -7.813 -23.230 1.00 7.86 246 LEU A CA 1
ATOM 2068 C C . LEU A 1 246 ? -16.220 -6.353 -22.955 1.00 7.09 246 LEU A C 1
ATOM 2069 O O . LEU A 1 246 ? -15.349 -5.640 -22.445 1.00 7.24 246 LEU A O 1
ATOM 2074 N N . LEU A 1 247 ? -17.429 -5.881 -23.274 1.00 7.42 247 LEU A N 1
ATOM 2075 C CA . LEU A 1 247 ? -17.761 -4.496 -22.958 1.00 6.93 247 LEU A CA 1
ATOM 2076 C C . LEU A 1 247 ? -17.850 -4.300 -21.450 1.00 7.67 247 LEU A C 1
ATOM 2077 O O . LEU A 1 247 ? -17.433 -3.260 -20.925 1.00 7.94 247 LEU A O 1
ATOM 2082 N N . ASP A 1 248 ? -18.386 -5.294 -20.735 1.00 8.45 248 ASP A N 1
ATOM 2083 C CA . ASP A 1 248 ? -18.436 -5.197 -19.283 1.00 9.50 248 ASP A CA 1
ATOM 2084 C C . ASP A 1 248 ? -17.026 -5.187 -18.696 1.00 8.73 248 ASP A C 1
ATOM 2085 O O . ASP A 1 248 ? -16.733 -4.410 -17.779 1.00 9.22 248 ASP A O 1
ATOM 2090 N N . LYS A 1 249 ? -16.141 -6.039 -19.217 1.00 8.18 249 LYS A N 1
ATOM 2091 C CA . LYS A 1 249 ? -14.769 -6.054 -18.737 1.00 8.57 249 LYS A CA 1
ATOM 2092 C C . LYS A 1 249 ? -14.094 -4.715 -18.978 1.00 7.54 249 LYS A C 1
ATOM 2093 O O . LYS A 1 249 ? -13.320 -4.241 -18.141 1.00 8.07 249 LYS A O 1
ATOM 2099 N N . LEU A 1 250 ? -14.359 -4.105 -20.129 1.00 7.27 250 LEU A N 1
ATOM 2100 C CA A LEU A 1 250 ? -13.723 -2.843 -20.466 0.64 6.81 250 LEU A CA 1
ATOM 2101 C CA B LEU A 1 250 ? -13.727 -2.833 -20.473 0.36 8.15 250 LEU A CA 1
ATOM 2102 C C . LEU A 1 250 ? -14.194 -1.714 -19.554 1.00 6.75 250 LEU A C 1
ATOM 2103 O O . LEU A 1 250 ? -13.389 -0.880 -19.125 1.00 7.06 250 LEU A O 1
ATOM 2112 N N . LYS A 1 251 ? -15.494 -1.657 -19.257 1.00 6.79 251 LYS A N 1
ATOM 2113 C CA . LYS A 1 251 ? -15.960 -0.656 -18.307 1.00 7.45 251 LYS A CA 1
ATOM 2114 C C . LYS A 1 251 ? -15.299 -0.875 -16.951 1.00 7.62 251 LYS A C 1
ATOM 2115 O O . LYS A 1 251 ? -14.807 0.064 -16.320 1.00 8.07 251 LYS A O 1
ATOM 2121 N N . ASN A 1 252 ? -15.260 -2.121 -16.486 1.00 7.86 252 ASN A N 1
ATOM 2122 C CA . ASN A 1 252 ? -14.619 -2.369 -15.197 1.00 9.13 252 ASN A CA 1
ATOM 2123 C C . ASN A 1 252 ? -13.163 -1.911 -15.201 1.00 8.26 252 ASN A C 1
ATOM 2124 O O . ASN A 1 252 ? -12.691 -1.319 -14.224 1.00 9.48 252 ASN A O 1
ATOM 2129 N N . LYS A 1 253 ? -12.436 -2.177 -16.288 1.00 8.10 253 LYS A N 1
ATOM 2130 C CA . LYS A 1 253 ? -11.028 -1.791 -16.363 1.00 8.37 253 LYS A CA 1
ATOM 2131 C C . LYS A 1 253 ? -10.849 -0.290 -16.159 1.00 7.71 253 LYS A C 1
ATOM 2132 O O . LYS A 1 253 ? -9.968 0.152 -15.414 1.00 9.57 253 LYS A O 1
ATOM 2138 N N . TRP A 1 254 ? -11.662 0.513 -16.839 1.00 6.96 254 TRP A N 1
ATOM 2139 C CA . TRP A 1 254 ? -11.446 1.958 -16.867 1.00 7.13 254 TRP A CA 1
ATOM 2140 C C . TRP A 1 254 ? -12.200 2.718 -15.779 1.00 7.84 254 TRP A C 1
ATOM 2141 O O . TRP A 1 254 ? -11.865 3.880 -15.531 1.00 9.67 254 TRP A O 1
ATOM 2152 N N . TRP A 1 255 ? -13.176 2.095 -15.112 1.00 7.21 255 TRP A N 1
ATOM 2153 C CA . TRP A 1 255 ? -13.950 2.736 -14.052 1.00 8.07 255 TRP A CA 1
ATOM 2154 C C . TRP A 1 255 ? -13.578 2.273 -12.650 1.00 9.03 255 TRP A C 1
ATOM 2155 O O . TRP A 1 255 ? -13.497 3.092 -11.725 1.00 10.85 255 TRP A O 1
ATOM 2166 N N . TYR A 1 256 ? -13.426 0.962 -12.450 1.00 9.31 256 TYR A N 1
ATOM 2167 C CA . TYR A 1 256 ? -13.451 0.384 -11.106 1.00 10.57 256 TYR A CA 1
ATOM 2168 C C . TYR A 1 256 ? -12.181 -0.350 -10.711 1.00 11.61 256 TYR A C 1
ATOM 2169 O O . TYR A 1 256 ? -11.776 -0.278 -9.547 1.00 13.31 256 TYR A O 1
ATOM 2178 N N . ASP A 1 257 ? -11.533 -1.053 -11.640 1.00 12.31 257 ASP A N 1
ATOM 2179 C CA . ASP A 1 257 ? -10.419 -1.913 -11.256 1.00 14.70 257 ASP A CA 1
ATOM 2180 C C . ASP A 1 257 ? -9.328 -1.130 -10.534 1.00 16.42 257 ASP A C 1
ATOM 2181 O O . ASP A 1 257 ? -8.712 -1.645 -9.594 1.00 18.57 257 ASP A O 1
ATOM 2186 N N . LYS A 1 258 ? -9.078 0.111 -10.952 1.00 15.38 258 LYS A N 1
ATOM 2187 C CA . LYS A 1 258 ? -8.127 1.003 -10.297 1.00 16.25 258 LYS A CA 1
ATOM 2188 C C . LYS A 1 258 ? -8.822 2.215 -9.677 1.00 15.12 258 LYS A C 1
ATOM 2189 O O . LYS A 1 258 ? -8.237 3.295 -9.560 1.00 16.87 258 LYS A O 1
ATOM 2192 N N . GLY A 1 259 ? -10.064 2.036 -9.238 1.00 13.17 259 GLY A N 1
ATOM 2193 C CA . GLY A 1 259 ? -10.738 3.097 -8.512 1.00 12.27 259 GLY A CA 1
ATOM 2194 C C . GLY A 1 259 ? -9.934 3.553 -7.310 1.00 12.01 259 GLY A C 1
ATOM 2195 O O . GLY A 1 259 ? -9.201 2.778 -6.691 1.00 13.24 259 GLY A O 1
ATOM 2196 N N . GLU A 1 260 ? -10.072 4.838 -6.983 1.00 11.47 260 GLU A N 1
ATOM 2197 C CA . GLU A 1 260 ? -9.237 5.498 -5.985 1.00 11.28 260 GLU A CA 1
ATOM 2198 C C . GLU A 1 260 ? -9.949 5.756 -4.671 1.00 10.96 260 GLU A C 1
ATOM 2199 O O . GLU A 1 260 ? -9.376 6.404 -3.790 1.00 12.01 260 GLU A O 1
ATOM 2205 N N . CYS A 1 261 ? -11.164 5.250 -4.506 1.00 11.11 261 CYS A N 1
ATOM 2206 C CA . CYS A 1 261 ? -12.005 5.619 -3.377 1.00 11.52 261 CYS A CA 1
ATOM 2207 C C . CYS A 1 261 ? -12.398 4.398 -2.557 1.00 13.09 261 CYS A C 1
ATOM 2208 O O . CYS A 1 261 ? -13.429 4.401 -1.882 1.00 15.28 261 CYS A O 1
ATOM 2211 N N . GLY A 1 262 ? -11.562 3.363 -2.578 1.00 13.94 262 GLY A N 1
ATOM 2212 C CA . GLY A 1 262 ? -11.794 2.172 -1.787 1.00 16.61 262 GLY A CA 1
ATOM 2213 C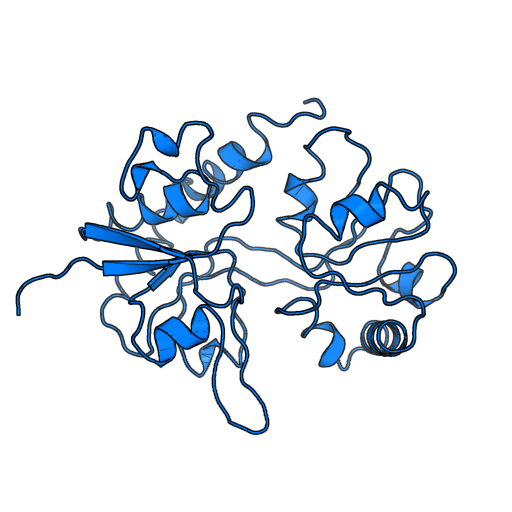 C . GLY A 1 262 ? -12.421 1.062 -2.607 1.00 18.52 262 GLY A C 1
ATOM 2214 O O . GLY A 1 262 ? -12.641 1.172 -3.816 1.00 18.02 262 GLY A O 1
ATOM 2215 N N . SER A 1 263 ? -12.714 -0.036 -1.925 1.00 22.28 263 SER A N 1
ATOM 2216 C CA . SER A 1 263 ? -13.295 -1.196 -2.601 1.00 28.43 263 SER A CA 1
ATOM 2217 C C . SER A 1 263 ? -14.824 -1.124 -2.631 1.00 32.83 263 SER A C 1
ATOM 2218 O O . SER A 1 263 ? -15.491 -1.371 -1.624 1.00 35.96 263 SER A O 1
#

CATH classification: 3.40.190.10

Solvent-accessible surface area: 13262 Å² total; per-residue (Å²): 132,96,151,177,72,16,48,0,0,2,16,80,44,47,2,3,2,40,72,55,134,57,50,152,147,56,147,36,32,109,69,14,60,0,1,3,19,37,0,1,46,51,0,6,168,81,39,66,35,120,43,117,6,35,58,6,73,75,42,84,47,8,56,132,69,88,133,82,81,100,22,48,3,0,0,3,36,1,52,105,58,149,3,57,0,0,2,0,8,0,3,48,36,130,86,10,82,102,42,0,47,27,8,117,64,8,15,91,12,0,0,0,0,0,5,50,121,75,11,112,7,132,39,11,88,50,0,8,142,45,102,117,12,24,0,0,0,44,44,45,24,18,8,56,72,42,1,124,88,20,126,104,83,43,22,70,115,0,29,85,30,2,179,82,22,166,109,69,1,43,2,180,61,14,71,78,0,8,49,56,0,56,101,32,138,12,99,3,0,1,1,7,27,6,1,14,0,38,20,17,45,44,91,142,89,31,22,2,87,58,14,37,61,69,26,32,113,45,6,2,0,2,0,3,34,135,69,37,109,32,17,104,41,2,27,100,4,1,65,62,1,76,147,91,21,59,10,96,135,20,46,66,104,49,6,91,103,107,29,63,44,62,169

Foldseek 3Di:
DDADAFEEEEADDPQAKHQDPPLVVDDWLVRIDHLLSVVVVLLCVQLVHHYTYDYFPVRAQWDADPVVRQIGDPLNCQLVVVGFKYRYQHWDDDVSVVWWPWFDFLDKKFKFKKAFPPQPDFDLLRVLVDQQQPEDEAPHHDQLVCLVPDPDVSSVSNNVCQVPDPPHRHDHDPVRLVVCRVPVPNRYMYIDIVLVQLQVCLDPPNRMHIHYDGPDMTGGTMIGGHPDPVNVSSNVSSVVCVVVCNSVVSSCVRRPPPGRNDD